Protein AF-A0A9W6FTY8-F1 (afdb_monomer)

Mean predicted aligned error: 4.83 Å

Structure (mmCIF, N/CA/C/O backbone):
data_AF-A0A9W6FTY8-F1
#
_entry.id   AF-A0A9W6FTY8-F1
#
loop_
_atom_site.group_PDB
_atom_site.id
_atom_site.type_symbol
_atom_site.label_atom_id
_atom_site.label_alt_id
_atom_site.label_comp_id
_atom_site.label_asym_id
_atom_site.label_entity_id
_atom_site.label_seq_id
_atom_site.pdbx_PDB_ins_code
_atom_site.Cartn_x
_atom_site.Cartn_y
_atom_site.Cartn_z
_atom_site.occupancy
_atom_site.B_iso_or_equiv
_atom_site.auth_seq_id
_atom_site.auth_comp_id
_atom_site.auth_asym_id
_atom_site.auth_atom_id
_atom_site.pdbx_PDB_model_num
ATOM 1 N N . MET A 1 1 ? -13.189 -14.945 4.537 1.00 68.31 1 MET A N 1
ATOM 2 C CA . MET A 1 1 ? -12.864 -15.015 3.095 1.00 68.31 1 MET A CA 1
ATOM 3 C C . MET A 1 1 ? -11.607 -14.197 2.853 1.00 68.31 1 MET A C 1
ATOM 5 O O . MET A 1 1 ? -11.512 -13.121 3.429 1.00 68.31 1 MET A O 1
ATOM 9 N N . LYS A 1 2 ? -10.652 -14.702 2.066 1.00 77.56 2 LYS A N 1
ATOM 10 C CA . LYS A 1 2 ? -9.472 -13.943 1.620 1.00 77.56 2 LYS A CA 1
ATOM 11 C C . LYS A 1 2 ? -9.713 -13.508 0.175 1.00 77.56 2 LYS A C 1
ATOM 13 O O . LYS A 1 2 ? -10.228 -14.308 -0.596 1.00 77.56 2 LYS A O 1
ATOM 18 N N . CYS A 1 3 ? -9.363 -12.272 -0.153 1.00 78.81 3 CYS A N 1
ATOM 19 C CA . CYS A 1 3 ? -9.471 -11.713 -1.496 1.00 78.81 3 CYS A CA 1
ATOM 20 C C . CYS A 1 3 ? -8.159 -11.024 -1.845 1.00 78.81 3 CYS A C 1
ATOM 22 O O . CYS A 1 3 ? -7.622 -10.273 -1.028 1.00 78.81 3 CYS A O 1
ATOM 24 N N . ASP A 1 4 ? -7.688 -11.248 -3.061 1.00 81.81 4 ASP A N 1
ATOM 25 C CA . ASP A 1 4 ? -6.632 -10.470 -3.683 1.00 81.81 4 ASP A CA 1
ATOM 26 C C . ASP A 1 4 ? -7.259 -9.463 -4.658 1.00 81.81 4 ASP A C 1
ATOM 28 O O . ASP A 1 4 ? -7.836 -9.838 -5.675 1.00 81.81 4 ASP A O 1
ATOM 32 N N . LEU A 1 5 ? -7.159 -8.166 -4.351 1.00 82.69 5 LEU A N 1
ATOM 33 C CA . LEU A 1 5 ? -7.740 -7.106 -5.187 1.00 82.69 5 LEU A 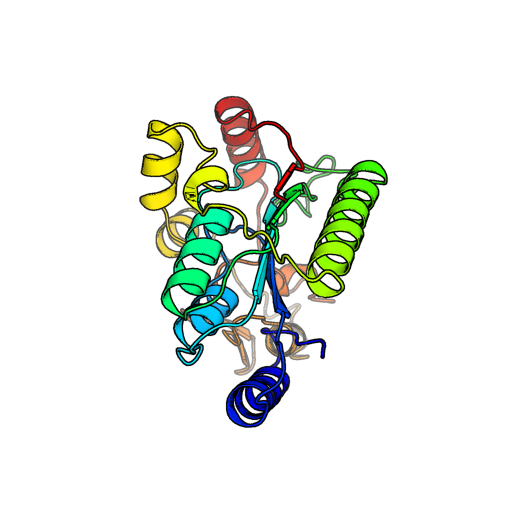CA 1
ATOM 34 C C . LEU A 1 5 ? -7.049 -6.977 -6.556 1.00 82.69 5 LEU A C 1
ATOM 36 O O . LEU A 1 5 ? -7.592 -6.321 -7.443 1.00 82.69 5 LEU A O 1
ATOM 40 N N . ALA A 1 6 ? -5.894 -7.624 -6.751 1.00 80.06 6 ALA A N 1
ATOM 41 C CA . ALA A 1 6 ? -5.255 -7.777 -8.056 1.00 80.06 6 ALA A CA 1
ATOM 42 C C . ALA A 1 6 ? -5.949 -8.825 -8.951 1.00 80.06 6 ALA A C 1
ATOM 44 O O . ALA A 1 6 ? -5.574 -8.981 -10.112 1.00 80.06 6 ALA A O 1
ATOM 45 N N . ARG A 1 7 ? -6.939 -9.572 -8.436 1.00 77.25 7 ARG A N 1
ATOM 46 C CA . ARG A 1 7 ? -7.659 -10.630 -9.159 1.00 77.25 7 ARG A CA 1
ATOM 47 C C . ARG A 1 7 ? -9.132 -10.254 -9.321 1.00 77.25 7 ARG A C 1
ATOM 49 O O . ARG A 1 7 ? -9.887 -10.188 -8.354 1.00 77.25 7 ARG A O 1
ATOM 56 N N . LYS A 1 8 ? -9.575 -10.047 -10.568 1.00 68.75 8 LYS A N 1
ATOM 57 C CA . LYS A 1 8 ? -10.952 -9.605 -10.887 1.00 68.75 8 LYS A CA 1
ATOM 58 C C . LYS A 1 8 ? -12.052 -10.520 -10.341 1.00 68.75 8 LYS A C 1
ATOM 60 O O . LYS A 1 8 ? -13.140 -10.034 -10.031 1.00 68.75 8 LYS A O 1
ATOM 65 N N . ASP A 1 9 ? -11.794 -11.820 -10.246 1.00 68.44 9 ASP A N 1
ATOM 66 C CA . ASP A 1 9 ? -12.795 -12.790 -9.797 1.00 68.44 9 ASP A CA 1
ATOM 67 C C . ASP A 1 9 ? -13.086 -12.677 -8.294 1.00 68.44 9 ASP A C 1
ATOM 69 O O . ASP A 1 9 ? -14.241 -12.818 -7.878 1.00 68.44 9 ASP A O 1
ATOM 73 N N . ASP A 1 10 ? -12.088 -12.299 -7.492 1.00 68.38 10 ASP A N 1
ATOM 74 C CA . ASP A 1 10 ? -12.246 -12.161 -6.044 1.00 68.38 10 ASP A CA 1
ATOM 75 C C . ASP A 1 10 ? -13.139 -10.951 -5.683 1.00 68.38 10 ASP A C 1
ATOM 77 O O . ASP A 1 10 ? -13.938 -11.011 -4.744 1.00 68.38 10 ASP A O 1
ATOM 81 N N . LEU A 1 11 ? -13.099 -9.875 -6.482 1.00 66.62 11 LEU A N 1
ATOM 82 C CA . LEU A 1 11 ? -13.953 -8.688 -6.306 1.00 66.62 11 LEU A CA 1
ATOM 83 C C . LEU A 1 11 ? -15.450 -9.005 -6.448 1.00 66.62 11 LEU A C 1
ATOM 85 O O . LEU A 1 11 ? -16.279 -8.502 -5.683 1.00 66.62 11 LEU A O 1
ATOM 89 N N . LYS A 1 12 ? -15.815 -9.861 -7.411 1.00 65.44 12 LYS A N 1
ATOM 90 C CA . LYS A 1 12 ? -17.213 -10.278 -7.607 1.00 65.44 12 LYS A CA 1
ATOM 91 C C . LYS A 1 12 ? -17.710 -11.095 -6.418 1.00 65.44 12 LYS A C 1
ATOM 93 O O . LYS A 1 12 ? -18.833 -10.870 -5.964 1.00 65.44 12 LYS A O 1
ATOM 98 N N . ALA A 1 13 ? -16.872 -11.982 -5.882 1.00 64.94 13 ALA A N 1
ATOM 99 C CA . ALA A 1 13 ? -17.200 -12.764 -4.694 1.00 64.94 13 ALA A CA 1
ATOM 100 C C . ALA A 1 13 ? -17.478 -11.863 -3.476 1.00 64.94 13 ALA A C 1
ATOM 102 O O . ALA A 1 13 ? -18.472 -12.075 -2.780 1.00 64.94 13 ALA A O 1
ATOM 103 N N . ILE A 1 14 ? -16.683 -10.800 -3.280 1.00 66.69 14 ILE A N 1
ATOM 104 C CA . ILE A 1 14 ? -16.913 -9.809 -2.216 1.00 66.69 14 ILE A CA 1
ATOM 105 C C . ILE A 1 14 ? -18.277 -9.137 -2.344 1.00 66.69 14 ILE A C 1
ATOM 107 O O . ILE A 1 14 ? -19.005 -9.053 -1.353 1.00 66.69 14 ILE A O 1
ATOM 111 N N . SER A 1 15 ? -18.631 -8.660 -3.541 1.00 64.94 15 SER A N 1
ATOM 112 C CA . SER A 1 15 ? -19.885 -7.922 -3.741 1.00 64.94 15 SER A CA 1
ATOM 113 C C . SER A 1 15 ? -21.107 -8.725 -3.282 1.00 64.94 15 SER A C 1
ATOM 115 O O . SER A 1 15 ? -21.987 -8.184 -2.618 1.00 64.94 15 SER A O 1
ATOM 117 N N . LYS A 1 16 ? -21.101 -10.040 -3.528 1.00 63.31 16 LYS A N 1
ATOM 118 C CA . LYS A 1 16 ? -22.159 -10.956 -3.103 1.00 63.31 16 LYS A CA 1
ATOM 119 C C . LYS A 1 16 ? -22.200 -11.120 -1.579 1.00 63.31 16 LYS A C 1
ATOM 121 O O . LYS A 1 16 ? -23.255 -10.953 -0.975 1.00 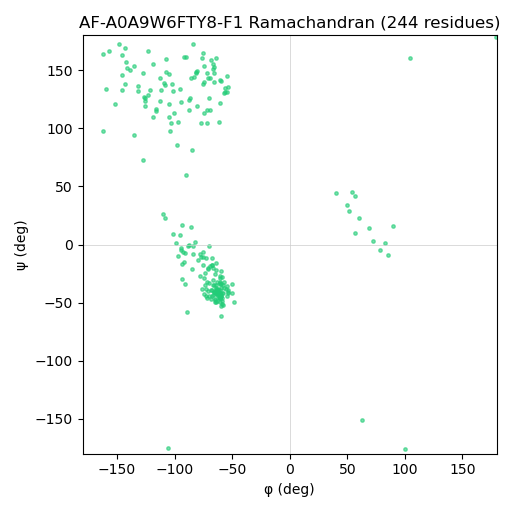63.31 16 LYS A O 1
ATOM 126 N N . THR A 1 17 ? -21.047 -11.344 -0.941 1.00 65.88 17 THR A N 1
ATOM 127 C CA . THR A 1 17 ? -20.943 -11.456 0.529 1.00 65.88 17 THR A CA 1
ATOM 128 C C . THR A 1 17 ? -21.406 -10.187 1.248 1.00 65.88 17 THR A C 1
ATOM 130 O O . THR A 1 17 ? -21.973 -10.263 2.331 1.00 65.88 17 THR A O 1
ATOM 133 N N . PHE A 1 18 ? -21.181 -9.010 0.661 1.00 66.50 18 PHE A N 1
ATOM 134 C CA . PHE A 1 18 ? -21.575 -7.737 1.268 1.00 66.50 18 PHE A CA 1
ATOM 135 C C . PHE A 1 18 ? -23.084 -7.465 1.225 1.00 66.50 18 PHE A C 1
ATOM 137 O O . PHE A 1 18 ? -23.554 -6.680 2.050 1.00 66.50 18 PHE A O 1
ATOM 144 N N . ILE A 1 19 ? -23.799 -8.068 0.272 1.00 60.03 19 ILE A N 1
ATOM 145 C CA . ILE A 1 19 ? -25.237 -7.871 0.035 1.00 60.03 19 ILE A CA 1
ATOM 146 C C . ILE A 1 19 ? -26.079 -8.889 0.818 1.00 60.03 19 ILE A C 1
ATOM 148 O O . ILE A 1 19 ? -27.175 -8.554 1.255 1.00 60.03 19 ILE A O 1
ATOM 152 N N . GLU A 1 20 ? -25.587 -10.118 0.990 1.00 56.75 20 GLU A N 1
ATOM 153 C CA . GLU A 1 20 ? -26.403 -11.246 1.466 1.00 56.75 20 GLU A CA 1
ATOM 154 C C . GLU A 1 20 ? -26.363 -11.486 2.987 1.00 56.75 20 GLU A C 1
ATOM 156 O O . GLU A 1 20 ? -27.234 -12.186 3.499 1.00 56.75 20 GLU A O 1
ATOM 161 N N . ASP A 1 21 ? -25.390 -10.939 3.725 1.00 55.22 21 ASP A N 1
ATOM 162 C CA . ASP A 1 21 ? -25.175 -11.313 5.131 1.00 55.22 21 ASP A CA 1
ATOM 163 C C . ASP A 1 21 ? -25.677 -10.230 6.111 1.00 55.22 21 ASP A C 1
ATOM 165 O O . ASP A 1 21 ? -25.069 -9.170 6.261 1.00 55.22 21 ASP A O 1
ATOM 169 N N . GLU A 1 22 ? -26.763 -10.521 6.840 1.00 55.22 22 GLU A N 1
ATOM 170 C CA . GLU A 1 22 ? -27.211 -9.762 8.029 1.00 55.22 22 GLU A CA 1
ATOM 171 C C . GLU A 1 22 ? -26.271 -9.956 9.245 1.00 55.22 22 GLU A C 1
ATOM 173 O O . GLU A 1 22 ? -26.493 -9.400 10.323 1.00 55.22 22 GLU A O 1
ATOM 178 N N . LYS A 1 23 ? -25.214 -10.768 9.102 1.00 58.06 23 LYS A N 1
ATOM 179 C CA . LYS A 1 23 ? -24.253 -11.081 10.166 1.00 58.06 23 LYS A CA 1
ATOM 180 C C . LYS A 1 23 ? -23.261 -9.951 10.436 1.00 58.06 23 LYS A C 1
ATOM 182 O O . LYS A 1 23 ? -22.959 -9.106 9.597 1.00 58.06 23 LYS A O 1
ATOM 187 N N . SER A 1 24 ? -22.661 -10.006 11.626 1.00 71.44 24 SER A N 1
ATOM 188 C CA . SER A 1 24 ? -21.528 -9.166 12.011 1.00 71.44 24 SER A CA 1
ATOM 189 C C . SER A 1 24 ? -20.318 -9.417 11.098 1.00 71.44 24 SER A C 1
ATOM 191 O O . SER A 1 24 ? -19.634 -10.433 11.225 1.00 71.44 24 SER A O 1
ATOM 193 N N . LEU A 1 25 ? -20.038 -8.479 10.196 1.00 85.88 25 LEU A N 1
ATOM 194 C CA . LEU A 1 25 ? -18.870 -8.488 9.317 1.00 85.88 25 LEU A CA 1
ATOM 195 C C . LEU A 1 25 ? -17.737 -7.649 9.921 1.00 85.88 25 LEU A C 1
ATOM 197 O O . LEU A 1 25 ? -17.967 -6.518 10.343 1.00 85.88 25 LEU A O 1
ATOM 201 N N . CYS A 1 26 ? -16.514 -8.184 9.915 1.00 91.06 26 CYS A N 1
ATOM 202 C CA . CYS A 1 26 ? -15.289 -7.432 10.185 1.00 91.06 26 CYS A CA 1
ATOM 203 C C . CYS A 1 26 ? -14.367 -7.485 8.959 1.00 91.06 26 CYS A C 1
ATOM 205 O O . CYS A 1 26 ? -13.844 -8.549 8.620 1.00 91.06 26 CYS A O 1
ATOM 207 N N . LEU A 1 27 ? -14.205 -6.357 8.267 1.00 93.19 27 LEU A N 1
ATOM 208 C CA . LEU A 1 27 ? -13.379 -6.235 7.069 1.00 93.19 27 LEU A CA 1
ATOM 209 C C . LEU A 1 27 ? -11.931 -5.910 7.440 1.00 93.19 27 LEU A C 1
ATOM 211 O O . LEU A 1 27 ? -11.636 -4.822 7.922 1.00 93.19 27 LEU A O 1
ATOM 215 N N . TRP A 1 28 ? -11.017 -6.818 7.127 1.00 95.44 28 TRP A N 1
ATOM 216 C CA . TRP A 1 28 ? -9.583 -6.543 7.165 1.00 95.44 28 TRP A CA 1
ATOM 217 C C . TRP A 1 28 ? -9.133 -6.124 5.771 1.00 95.44 28 TRP A C 1
ATOM 219 O O . TRP A 1 28 ? -9.347 -6.869 4.812 1.00 95.44 28 TRP A O 1
ATOM 229 N N . VAL A 1 29 ? -8.544 -4.937 5.644 1.00 96.00 29 VAL A N 1
ATOM 230 C CA . VAL A 1 29 ? -8.140 -4.382 4.345 1.00 96.00 29 VAL A CA 1
ATOM 231 C C . VAL A 1 29 ? -6.710 -3.866 4.398 1.00 96.00 29 VAL A C 1
ATOM 233 O O . VAL A 1 29 ? -6.326 -3.146 5.314 1.00 96.00 29 VAL A O 1
ATOM 236 N N . ALA A 1 30 ? -5.936 -4.265 3.395 1.00 96.38 30 ALA A N 1
ATOM 237 C CA . ALA A 1 30 ? -4.505 -4.039 3.295 1.00 96.38 30 ALA A CA 1
ATOM 238 C C . ALA A 1 30 ? -4.181 -3.090 2.148 1.00 96.38 30 ALA A C 1
ATOM 240 O O . ALA A 1 30 ? -4.752 -3.238 1.068 1.00 96.38 30 ALA A O 1
ATOM 241 N N . SER A 1 31 ? -3.184 -2.227 2.318 1.00 97.75 31 SER A N 1
ATOM 242 C CA . SER A 1 31 ? -2.510 -1.592 1.183 1.00 97.75 31 SER A CA 1
ATOM 243 C C . SER A 1 31 ? -1.018 -1.427 1.443 1.00 97.75 31 SER A C 1
ATOM 245 O O . SER A 1 31 ? -0.642 -0.960 2.515 1.00 97.75 31 SER A O 1
ATOM 247 N N . PRO A 1 32 ? -0.129 -1.687 0.472 1.00 97.19 32 PRO A N 1
ATOM 248 C CA . PRO A 1 32 ? 1.172 -1.043 0.526 1.00 97.19 32 PRO A CA 1
ATOM 249 C C . PRO A 1 32 ? 1.011 0.475 0.331 1.00 97.19 32 PRO A C 1
ATOM 251 O O . PRO A 1 32 ? 0.076 0.921 -0.338 1.00 97.19 32 PRO A O 1
ATOM 254 N N . VAL A 1 33 ? 1.916 1.263 0.907 1.00 97.50 33 VAL A N 1
ATOM 255 C CA . VAL A 1 33 ? 1.956 2.721 0.734 1.00 97.50 33 VAL A CA 1
ATOM 256 C C . VAL A 1 33 ? 2.777 3.067 -0.497 1.00 97.50 33 VAL A C 1
ATOM 258 O O . VAL A 1 33 ? 3.945 2.688 -0.600 1.00 97.50 33 VAL A O 1
ATOM 261 N N . TYR A 1 34 ? 2.170 3.809 -1.418 1.00 95.38 34 TYR A N 1
ATOM 262 C CA . TYR A 1 34 ? 2.812 4.332 -2.617 1.00 95.38 34 TYR A CA 1
ATOM 263 C C . TYR A 1 34 ? 2.593 5.835 -2.668 1.00 95.38 34 TYR A C 1
ATOM 265 O O . TYR A 1 34 ? 1.462 6.305 -2.740 1.00 95.38 34 TYR A O 1
ATOM 273 N N . VAL A 1 35 ? 3.695 6.586 -2.651 1.00 94.19 35 VAL A N 1
ATOM 274 C CA . VAL A 1 35 ? 3.667 8.055 -2.704 1.00 94.19 35 VAL A CA 1
ATOM 275 C C . VAL A 1 35 ? 2.766 8.648 -1.607 1.00 94.19 35 VAL A C 1
ATOM 277 O O . VAL A 1 35 ? 1.967 9.530 -1.878 1.00 94.19 35 VAL A O 1
ATOM 280 N N . ASP A 1 36 ? 2.893 8.133 -0.380 1.00 96.88 36 ASP A N 1
ATOM 281 C CA . ASP A 1 36 ? 2.129 8.545 0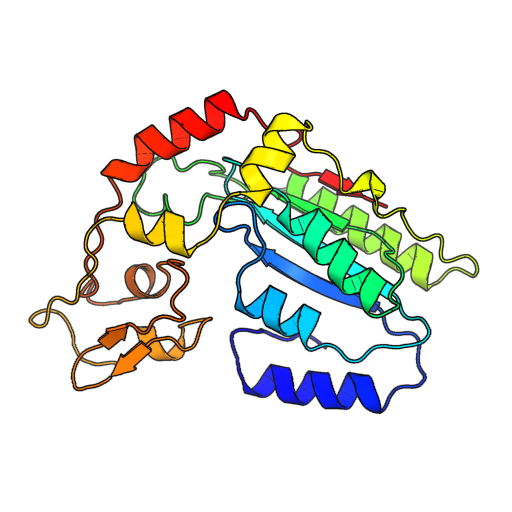.809 1.00 96.88 36 ASP A CA 1
ATOM 282 C C . ASP A 1 36 ? 0.637 8.136 0.856 1.00 96.88 36 ASP A C 1
ATOM 284 O O . ASP A 1 36 ? -0.031 8.429 1.850 1.00 96.88 36 ASP A O 1
ATOM 288 N N . HIS A 1 37 ? 0.139 7.389 -0.137 1.00 97.88 37 HIS A N 1
ATOM 289 C CA . HIS A 1 37 ? -1.262 6.948 -0.233 1.00 97.88 37 HIS A CA 1
ATOM 290 C C . HIS A 1 37 ? -1.406 5.425 -0.331 1.00 97.88 37 HIS A C 1
ATOM 292 O O . HIS A 1 37 ? -0.435 4.698 -0.571 1.00 97.88 37 HIS A O 1
ATOM 298 N N . ALA A 1 38 ? -2.634 4.934 -0.149 1.00 97.62 38 ALA A N 1
ATOM 299 C CA . ALA A 1 38 ? -2.978 3.564 -0.509 1.00 97.62 38 ALA A CA 1
ATOM 300 C C . ALA A 1 38 ? -2.904 3.386 -2.037 1.00 97.62 38 ALA A C 1
ATOM 302 O O . ALA A 1 38 ? -3.023 4.340 -2.805 1.00 97.62 38 ALA A O 1
ATOM 303 N N . VAL A 1 39 ? -2.689 2.160 -2.518 1.00 95.88 39 VAL A N 1
ATOM 304 C CA . VAL A 1 39 ? -2.598 1.936 -3.966 1.00 95.88 39 VAL A CA 1
ATOM 305 C C . VAL A 1 39 ? -3.974 2.070 -4.627 1.00 95.88 39 VAL A C 1
ATOM 307 O O . VAL A 1 39 ? -4.976 1.660 -4.032 1.00 95.88 39 VAL A O 1
ATOM 310 N N . PRO A 1 40 ? -4.051 2.549 -5.884 1.00 94.31 40 PRO A N 1
ATOM 311 C CA . PRO A 1 40 ? -5.324 2.833 -6.542 1.00 94.31 40 PRO A CA 1
ATOM 312 C C . PRO A 1 40 ? -6.323 1.668 -6.556 1.00 94.31 40 PRO A C 1
ATOM 314 O O . PRO A 1 40 ? -7.502 1.933 -6.329 1.00 94.31 40 PRO A O 1
ATOM 317 N N . PRO A 1 41 ? -5.920 0.389 -6.746 1.00 93.25 41 PRO A N 1
ATOM 318 C CA . PRO A 1 41 ? -6.861 -0.729 -6.643 1.00 93.25 41 PRO A CA 1
ATOM 319 C C . PRO A 1 41 ? -7.542 -0.844 -5.269 1.00 93.25 41 PRO A C 1
ATOM 321 O O . PRO A 1 41 ? -8.732 -1.149 -5.199 1.00 93.25 41 PRO A O 1
ATOM 324 N N . VAL A 1 42 ? -6.819 -0.562 -4.178 1.00 95.38 42 VAL A N 1
ATOM 325 C CA . VAL A 1 42 ? -7.370 -0.596 -2.813 1.00 95.38 42 VAL A CA 1
ATOM 326 C C . VAL A 1 42 ? -8.298 0.589 -2.584 1.00 95.38 42 VAL A C 1
ATOM 328 O O . VAL A 1 42 ? -9.401 0.414 -2.070 1.00 95.38 42 VAL A O 1
ATOM 331 N N . GLU A 1 43 ? -7.904 1.790 -3.005 1.00 95.44 43 GLU A N 1
ATOM 332 C CA . GLU A 1 43 ? -8.775 2.958 -2.872 1.00 95.44 43 GLU A CA 1
ATOM 333 C C . GLU A 1 43 ? -10.060 2.816 -3.697 1.00 95.44 43 GLU A C 1
ATOM 335 O O . GLU A 1 43 ? -11.148 3.133 -3.220 1.00 95.44 43 GLU A O 1
ATOM 340 N N . ALA A 1 44 ? -9.954 2.321 -4.935 1.00 93.31 44 ALA A N 1
ATOM 341 C CA . ALA A 1 44 ? -11.101 2.067 -5.799 1.00 93.31 44 ALA A CA 1
ATOM 342 C C . ALA A 1 44 ? -12.053 1.047 -5.164 1.00 93.31 44 ALA A C 1
ATOM 344 O O . ALA A 1 44 ? -13.268 1.252 -5.174 1.00 93.31 44 ALA A O 1
ATOM 345 N N . PHE A 1 45 ? -11.504 -0.007 -4.556 1.00 93.19 45 PHE A N 1
ATOM 346 C CA . PHE A 1 45 ? -12.280 -0.973 -3.791 1.00 93.19 45 PHE A CA 1
ATOM 347 C C . PHE A 1 45 ? -13.026 -0.309 -2.626 1.00 93.19 45 PHE A C 1
ATOM 349 O O . PHE A 1 45 ? -14.246 -0.437 -2.547 1.00 93.19 45 PHE A O 1
ATOM 356 N N . LEU A 1 46 ? -12.330 0.446 -1.769 1.00 94.38 46 LEU A N 1
ATOM 357 C CA . LEU A 1 46 ? -12.926 1.113 -0.605 1.00 94.38 46 LEU A CA 1
ATOM 358 C C . LEU A 1 46 ? -14.022 2.113 -1.002 1.00 94.38 46 LEU A C 1
ATOM 360 O O . LEU A 1 46 ? -15.121 2.083 -0.443 1.00 94.38 46 LEU A O 1
ATOM 364 N N . ARG A 1 47 ? -13.774 2.946 -2.021 1.00 94.06 47 ARG A N 1
ATOM 365 C CA . ARG A 1 47 ? -14.773 3.888 -2.558 1.00 94.06 47 ARG A CA 1
ATOM 366 C C . ARG A 1 47 ? -15.975 3.166 -3.167 1.00 94.06 47 ARG A C 1
ATOM 368 O O . ARG A 1 47 ? -17.100 3.655 -3.046 1.00 94.06 47 ARG A O 1
ATOM 375 N N . GLY A 1 48 ? -15.750 2.008 -3.786 1.00 91.12 48 GLY A N 1
ATOM 376 C CA . GLY A 1 48 ? -16.778 1.170 -4.403 1.00 91.12 48 GLY A CA 1
ATOM 377 C C . GLY A 1 48 ? -17.617 0.348 -3.422 1.00 91.12 48 GLY A C 1
ATOM 378 O O . GLY A 1 48 ? -18.637 -0.207 -3.830 1.00 91.12 48 GLY A O 1
ATOM 379 N N . LEU A 1 49 ? -17.239 0.270 -2.140 1.00 88.44 49 LEU A N 1
ATOM 380 C CA . LEU A 1 49 ? -18.022 -0.455 -1.140 1.00 88.44 49 LEU A CA 1
ATOM 381 C C . LEU A 1 49 ? -19.440 0.135 -1.007 1.00 88.44 49 LEU A C 1
ATOM 383 O O . LEU A 1 49 ? -19.606 1.362 -1.031 1.00 88.44 49 LEU A O 1
ATOM 387 N N . PRO A 1 50 ? -20.476 -0.702 -0.826 1.00 86.75 50 PRO A N 1
ATOM 388 C CA . PRO A 1 50 ? -21.802 -0.212 -0.480 1.00 86.75 50 PRO A CA 1
ATOM 389 C C . PRO A 1 50 ? -21.801 0.352 0.946 1.00 86.75 50 PRO A C 1
ATOM 391 O O . PRO A 1 50 ? -21.146 -0.189 1.839 1.00 86.75 50 PRO A O 1
ATOM 394 N N . SER A 1 51 ? -22.559 1.426 1.169 1.00 88.19 51 SER A N 1
ATOM 395 C CA . SER A 1 51 ? -22.822 1.923 2.523 1.00 88.19 51 SER A CA 1
ATOM 396 C C . SER A 1 51 ? -23.652 0.912 3.312 1.00 88.19 51 SER A C 1
ATOM 398 O O . SER A 1 51 ? -24.515 0.229 2.755 1.00 88.19 51 SER A O 1
ATOM 400 N N . ARG A 1 52 ? -23.432 0.843 4.625 1.00 84.75 52 ARG A N 1
ATOM 401 C CA . ARG A 1 52 ? -24.157 -0.061 5.523 1.00 84.75 52 ARG A CA 1
ATOM 402 C C . ARG A 1 52 ? -24.389 0.539 6.902 1.00 84.75 52 ARG A C 1
ATOM 404 O O . ARG A 1 52 ? -23.751 1.509 7.293 1.00 84.75 52 ARG A O 1
ATOM 411 N N . LYS A 1 53 ? -25.330 -0.052 7.640 1.00 80.50 53 LYS A N 1
ATOM 412 C CA . LYS A 1 53 ? -25.631 0.304 9.031 1.00 80.50 53 LYS A CA 1
ATOM 413 C C . LYS A 1 53 ? -24.920 -0.672 9.967 1.00 80.50 53 LYS A C 1
ATOM 415 O O . LYS A 1 53 ? -25.503 -1.673 10.370 1.00 80.50 53 LYS A O 1
ATOM 420 N N . GLY A 1 54 ? -23.664 -0.375 10.285 1.00 79.62 54 GLY A N 1
ATOM 421 C CA . GLY A 1 54 ? -22.832 -1.183 11.177 1.00 79.62 54 GLY A CA 1
ATOM 422 C C . GLY A 1 54 ? -21.856 -2.096 10.441 1.00 79.62 54 GLY A C 1
ATOM 423 O O . GLY A 1 54 ? -21.738 -2.057 9.221 1.00 79.62 54 GLY A O 1
ATOM 424 N N . GLY A 1 55 ? -21.139 -2.916 11.206 1.00 88.81 55 GLY A N 1
ATOM 425 C CA . GLY A 1 55 ? -19.980 -3.669 10.734 1.00 88.81 55 GLY A CA 1
ATOM 426 C C . GLY A 1 55 ? -18.678 -3.049 11.229 1.00 88.81 55 GLY A C 1
ATOM 427 O O . GLY A 1 55 ? -18.623 -1.891 11.640 1.00 88.81 55 GLY A O 1
ATOM 428 N N . TYR A 1 56 ? -17.626 -3.851 11.202 1.00 93.44 56 TYR A N 1
ATOM 429 C CA . TYR A 1 56 ? -16.318 -3.485 11.714 1.00 93.44 56 TYR A CA 1
ATOM 430 C C . TYR A 1 56 ? -15.273 -3.511 10.613 1.00 93.44 56 TYR A C 1
ATOM 432 O O . TYR A 1 56 ? -15.431 -4.224 9.620 1.00 93.44 56 TYR A O 1
ATOM 440 N N . ALA A 1 57 ? -14.201 -2.754 10.790 1.00 95.94 57 ALA A N 1
ATOM 441 C CA . ALA A 1 57 ? -13.063 -2.821 9.897 1.00 95.94 57 ALA A CA 1
ATOM 442 C C . ALA A 1 57 ? -11.733 -2.674 10.636 1.00 95.94 57 ALA A C 1
ATOM 444 O O . ALA A 1 57 ? -11.663 -2.127 11.739 1.00 95.94 57 ALA A O 1
ATOM 445 N N . VAL A 1 58 ? -10.686 -3.189 10.001 1.00 98.19 58 VAL A N 1
ATOM 446 C CA . VAL A 1 58 ? -9.294 -3.083 10.428 1.00 98.19 58 VAL A CA 1
ATOM 447 C C . VAL A 1 58 ? -8.455 -2.741 9.195 1.00 98.19 58 VAL A C 1
ATOM 449 O O . VAL A 1 58 ? -8.104 -3.643 8.424 1.00 98.19 58 VAL A O 1
ATOM 452 N N . PRO A 1 59 ? -8.180 -1.449 8.936 1.00 98.44 59 PRO A N 1
ATOM 453 C CA . PRO A 1 59 ? -7.244 -1.058 7.897 1.00 98.44 59 PRO A CA 1
ATOM 454 C C . PRO A 1 59 ? -5.810 -1.326 8.355 1.00 98.44 59 PRO A C 1
ATOM 456 O O . PRO A 1 59 ? -5.443 -1.053 9.499 1.00 98.44 59 PRO A O 1
ATOM 459 N N . PHE A 1 60 ? -4.970 -1.823 7.456 1.00 97.25 60 PHE A N 1
ATOM 460 C CA . PHE A 1 60 ? -3.536 -1.875 7.692 1.00 97.25 60 PHE A CA 1
ATOM 461 C C . PHE A 1 60 ? -2.740 -1.499 6.451 1.00 97.25 60 PHE A C 1
ATOM 463 O O . PHE A 1 60 ? -3.166 -1.743 5.318 1.00 97.25 60 PHE A O 1
ATOM 470 N N . VAL A 1 61 ? -1.560 -0.926 6.676 1.00 98.56 61 VAL A N 1
ATOM 471 C CA . VAL A 1 61 ? -0.635 -0.554 5.612 1.00 98.56 61 VAL A CA 1
ATOM 472 C C . VAL A 1 61 ? 0.764 -1.105 5.836 1.00 98.56 61 VAL A C 1
ATOM 474 O O . VAL A 1 61 ? 1.229 -1.200 6.970 1.00 98.56 61 VAL A O 1
ATOM 477 N N . THR A 1 62 ? 1.459 -1.418 4.744 1.00 98.38 62 THR A N 1
ATOM 478 C CA . THR A 1 62 ? 2.906 -1.680 4.758 1.00 98.38 62 THR A CA 1
ATOM 479 C C . THR A 1 62 ? 3.650 -0.538 4.081 1.00 98.38 62 THR A C 1
ATOM 481 O O . THR A 1 62 ? 3.210 -0.077 3.027 1.00 98.38 62 THR A O 1
ATOM 484 N N . TRP A 1 63 ? 4.790 -0.101 4.610 1.00 98.06 63 TRP A N 1
ATOM 485 C CA . TRP A 1 63 ? 5.534 1.029 4.043 1.00 98.06 63 TRP A CA 1
ATOM 486 C C . TRP A 1 63 ? 7.051 0.820 4.077 1.00 98.06 63 TRP A C 1
ATOM 488 O O . TRP A 1 63 ? 7.584 0.122 4.933 1.00 98.06 63 TRP A O 1
ATOM 498 N N . GLY A 1 64 ? 7.751 1.438 3.122 1.00 96.81 64 GLY A N 1
ATOM 499 C CA . GLY A 1 64 ? 9.164 1.169 2.827 1.00 96.81 64 GLY A CA 1
ATOM 500 C C . GLY A 1 64 ? 10.199 1.931 3.663 1.00 96.81 64 GLY A C 1
ATOM 501 O O . GLY A 1 64 ? 11.339 2.059 3.232 1.00 96.81 64 GLY A O 1
ATOM 502 N N . GLY A 1 65 ? 9.823 2.540 4.789 1.00 96.12 65 GLY A N 1
ATOM 503 C CA . GLY A 1 65 ? 10.764 3.297 5.631 1.00 96.12 65 GLY A CA 1
ATOM 504 C C . GLY A 1 65 ? 11.041 4.749 5.206 1.00 96.12 65 GLY A C 1
ATOM 505 O O . GLY A 1 65 ? 11.805 5.435 5.877 1.00 96.12 65 GLY A O 1
ATOM 506 N N . VAL A 1 66 ? 10.411 5.255 4.136 1.00 95.88 66 VAL A N 1
ATOM 507 C CA . VAL A 1 66 ? 10.499 6.680 3.742 1.00 95.88 66 VAL A CA 1
ATOM 508 C C . VAL A 1 66 ? 9.404 7.515 4.406 1.00 95.88 66 VAL A C 1
ATOM 510 O O . VAL A 1 66 ? 9.697 8.486 5.098 1.00 95.88 66 VAL A O 1
ATOM 513 N N . SER A 1 67 ? 8.140 7.159 4.182 1.00 96.00 67 SER A N 1
ATOM 514 C CA . SER A 1 67 ? 6.965 7.783 4.800 1.00 96.00 67 SER A CA 1
ATOM 515 C C . SER A 1 67 ? 5.789 6.815 4.707 1.00 96.00 67 SER A C 1
ATOM 517 O O . SER A 1 67 ? 5.576 6.230 3.641 1.00 96.00 67 SER A O 1
ATOM 519 N N . SER A 1 68 ? 5.040 6.624 5.797 1.00 97.06 68 SER A N 1
ATOM 520 C CA . SER A 1 68 ? 3.758 5.897 5.735 1.00 97.06 68 SER A CA 1
ATOM 521 C C . SER A 1 68 ? 2.619 6.782 5.219 1.00 97.06 68 SER A C 1
ATOM 523 O O . SER A 1 68 ? 1.573 6.274 4.817 1.00 97.06 68 SER A O 1
ATOM 525 N N . GLY A 1 69 ? 2.857 8.095 5.168 1.00 97.12 69 GLY A N 1
ATOM 526 C CA . GLY A 1 69 ? 1.945 9.061 4.584 1.00 97.12 69 GLY A CA 1
ATOM 527 C C . GLY A 1 69 ? 0.599 9.132 5.293 1.00 97.12 69 GLY A C 1
ATOM 528 O O . GLY A 1 69 ? 0.479 8.888 6.493 1.00 97.12 69 GLY A O 1
ATOM 529 N N . VAL A 1 70 ? -0.421 9.489 4.522 1.00 98.12 70 VAL A N 1
ATOM 530 C CA . VAL A 1 70 ? -1.811 9.591 4.982 1.00 98.12 70 VAL A CA 1
ATOM 531 C C . VAL A 1 70 ? -2.634 8.354 4.629 1.00 98.12 70 VAL A C 1
ATOM 533 O O . VAL A 1 70 ? -3.796 8.277 5.012 1.00 98.12 70 VAL A O 1
ATOM 536 N N . ALA A 1 71 ? -2.025 7.352 3.988 1.00 98.38 71 ALA A N 1
ATOM 537 C CA . ALA A 1 71 ? -2.679 6.129 3.532 1.00 98.38 71 ALA A CA 1
ATOM 538 C C . ALA A 1 71 ? -3.561 5.461 4.602 1.00 98.38 71 ALA A C 1
ATOM 540 O O . ALA A 1 71 ? -4.721 5.152 4.339 1.00 98.38 71 ALA A O 1
ATOM 541 N N . LEU A 1 72 ? -3.039 5.253 5.819 1.00 98.62 72 LEU A N 1
ATOM 542 C CA . LEU A 1 72 ? -3.796 4.579 6.880 1.00 98.62 72 LEU A CA 1
ATOM 543 C C . LEU A 1 72 ? -4.995 5.416 7.355 1.00 98.62 72 LEU A C 1
ATOM 545 O O . LEU A 1 72 ? -6.075 4.869 7.581 1.00 98.62 72 LEU A O 1
ATOM 549 N N . LEU A 1 73 ? -4.812 6.736 7.461 1.00 98.62 73 LEU A N 1
ATOM 550 C CA . LEU A 1 73 ? -5.867 7.684 7.815 1.00 98.62 73 LEU A CA 1
ATOM 551 C C . LEU A 1 73 ? -6.960 7.727 6.737 1.00 98.62 73 LEU A C 1
ATOM 553 O O . LEU A 1 73 ? -8.137 7.613 7.064 1.00 98.62 73 LEU A O 1
ATOM 557 N N . GLU A 1 74 ? -6.580 7.841 5.465 1.00 98.50 74 GLU A N 1
ATOM 558 C CA . GLU A 1 74 ? -7.506 7.880 4.325 1.00 98.50 74 GLU A CA 1
ATOM 559 C C . GLU A 1 74 ? -8.285 6.569 4.183 1.00 98.50 74 GLU A C 1
ATOM 561 O O . GLU A 1 74 ? -9.492 6.579 3.940 1.00 98.50 74 GLU A O 1
ATOM 566 N N . MET A 1 75 ? -7.627 5.424 4.393 1.00 98.69 75 MET A N 1
ATOM 567 C CA . MET A 1 75 ? -8.308 4.130 4.455 1.00 98.69 75 MET A CA 1
ATOM 568 C C . MET A 1 75 ? -9.334 4.092 5.592 1.00 98.69 75 MET A C 1
ATOM 570 O O . MET A 1 75 ? -10.458 3.642 5.372 1.00 98.69 75 MET A O 1
ATOM 574 N N . GLY A 1 76 ? -8.981 4.588 6.783 1.00 98.44 76 GLY A N 1
ATOM 575 C CA . GLY A 1 76 ? -9.908 4.720 7.910 1.00 98.44 76 GLY A CA 1
ATOM 576 C C . GLY A 1 76 ? -11.113 5.609 7.587 1.00 98.44 76 GLY A C 1
ATOM 577 O O . GLY A 1 76 ? -12.247 5.197 7.821 1.00 98.44 76 GLY A O 1
ATOM 578 N N . GLN A 1 77 ? -10.880 6.772 6.973 1.00 98.50 77 GLN A N 1
ATOM 579 C CA . GLN A 1 77 ? -11.925 7.708 6.538 1.00 98.50 77 GLN A CA 1
ATOM 580 C C . GLN A 1 77 ? -12.903 7.053 5.562 1.00 98.50 77 GLN A C 1
ATOM 582 O O . GLN A 1 77 ? -14.108 7.050 5.805 1.00 98.50 77 GLN A O 1
ATOM 587 N N . MET A 1 78 ? -12.388 6.423 4.501 1.00 98.06 78 MET A N 1
ATOM 588 C CA . MET A 1 78 ? -13.226 5.741 3.512 1.00 98.06 78 MET A CA 1
ATOM 589 C C . MET A 1 78 ? -14.057 4.612 4.137 1.00 98.06 78 MET A C 1
ATOM 591 O O . MET A 1 78 ? -15.170 4.355 3.691 1.00 98.06 78 MET A O 1
ATOM 595 N N . LEU A 1 79 ? -13.549 3.926 5.165 1.00 97.00 79 LEU A N 1
ATOM 596 C CA . LEU A 1 79 ? -14.303 2.891 5.878 1.00 97.00 79 LEU A CA 1
ATOM 597 C C . LEU A 1 79 ? -15.415 3.490 6.755 1.00 97.00 79 LEU A C 1
ATOM 599 O O . LEU A 1 79 ? -16.551 3.010 6.699 1.00 97.00 79 LEU A O 1
ATOM 603 N N . GLU A 1 80 ? -15.128 4.543 7.526 1.00 96.56 80 GLU A N 1
ATOM 604 C CA . GLU A 1 80 ? -16.136 5.227 8.352 1.00 96.56 80 GLU A CA 1
ATOM 605 C C . GLU A 1 80 ? -17.249 5.855 7.497 1.00 96.56 80 GLU A C 1
ATOM 607 O O . GLU A 1 80 ? -18.428 5.717 7.827 1.00 96.56 80 GLU A O 1
ATOM 612 N N . GLU A 1 81 ? -16.915 6.432 6.338 1.00 96.25 81 GLU A N 1
ATOM 613 C CA . GLU A 1 81 ? -17.886 6.955 5.359 1.00 96.25 81 GLU A CA 1
ATOM 614 C C . GLU A 1 81 ? -18.860 5.880 4.843 1.00 96.25 81 GLU A C 1
ATOM 616 O O . GLU A 1 81 ? -20.003 6.175 4.477 1.00 96.25 81 GLU A O 1
ATOM 621 N N . LYS A 1 82 ? -18.438 4.610 4.827 1.00 93.31 82 LYS A N 1
ATOM 622 C CA . LYS A 1 82 ? -19.283 3.462 4.456 1.00 93.31 82 LYS A CA 1
ATOM 623 C C . LYS A 1 82 ? -20.063 2.879 5.635 1.00 93.31 82 LYS A C 1
ATOM 625 O O . LYS A 1 82 ? -20.856 1.958 5.429 1.00 93.31 82 LYS A O 1
ATOM 630 N N . GLY A 1 83 ? -19.895 3.434 6.835 1.00 92.50 83 GLY A N 1
ATOM 631 C CA . GLY A 1 83 ? -20.605 3.045 8.054 1.00 92.50 83 GLY A CA 1
ATOM 632 C C . GLY A 1 83 ? -19.918 1.948 8.869 1.00 92.50 83 GLY A C 1
ATOM 633 O O . GLY A 1 83 ? -20.571 1.333 9.715 1.00 92.50 83 GLY A O 1
ATOM 634 N N . PHE A 1 84 ? -18.632 1.679 8.620 1.00 93.69 84 PHE A N 1
ATOM 635 C CA . PHE A 1 84 ? -17.845 0.768 9.449 1.00 93.69 84 PHE A CA 1
ATOM 636 C C . PHE A 1 84 ? -17.320 1.455 10.708 1.00 93.69 84 PHE A C 1
ATOM 638 O O . PHE A 1 84 ? -16.967 2.630 10.694 1.00 93.69 84 PHE A O 1
ATOM 645 N N . LEU A 1 85 ? -17.192 0.676 11.780 1.00 94.81 85 LEU A N 1
ATOM 646 C CA . LEU A 1 85 ? -16.485 1.063 12.997 1.00 94.81 85 LEU A CA 1
ATOM 647 C C . LEU A 1 85 ? -15.096 0.415 13.025 1.00 94.81 85 LEU A C 1
ATOM 649 O O . LEU A 1 85 ? -14.962 -0.792 12.810 1.00 94.81 85 LEU A O 1
ATOM 653 N N . LEU A 1 86 ? -14.054 1.190 13.315 1.00 97.25 86 LEU A N 1
ATOM 654 C CA . LEU A 1 86 ? -12.682 0.683 13.321 1.00 97.25 86 LEU A CA 1
ATOM 655 C C . LEU A 1 86 ? -12.390 -0.063 14.629 1.00 97.25 86 LEU A C 1
ATOM 657 O O . LEU A 1 86 ? -12.465 0.526 15.702 1.00 97.25 86 LEU A O 1
ATOM 661 N N . LEU A 1 87 ? -12.049 -1.354 14.574 1.00 97.00 87 LEU A N 1
ATOM 662 C CA . LEU A 1 87 ? -11.681 -2.119 15.785 1.00 97.00 87 LEU A CA 1
ATOM 663 C C . LEU A 1 87 ? -10.186 -2.105 16.085 1.00 97.00 87 LEU A C 1
ATOM 665 O O . LEU A 1 87 ? -9.786 -2.427 17.205 1.00 97.00 87 LEU A O 1
ATOM 669 N N . GLY A 1 88 ? -9.391 -1.708 15.104 1.00 98.06 88 GLY A N 1
ATOM 670 C CA . GLY A 1 88 ? -7.961 -1.520 15.213 1.00 98.06 88 GLY A CA 1
ATOM 671 C C . GLY A 1 88 ? -7.385 -1.082 13.872 1.00 98.06 88 GLY A C 1
ATOM 672 O O . GLY A 1 88 ? -8.121 -0.970 12.891 1.00 98.06 88 GLY A O 1
ATOM 673 N N . ALA A 1 89 ? -6.082 -0.844 13.824 1.00 98.69 89 ALA A N 1
ATOM 674 C CA . ALA A 1 89 ? -5.349 -0.545 12.602 1.00 98.69 89 ALA A CA 1
ATOM 675 C C . ALA A 1 89 ? -3.858 -0.871 12.764 1.00 98.69 89 ALA A C 1
ATOM 677 O O . ALA A 1 89 ? -3.378 -1.027 13.890 1.00 98.69 89 ALA A O 1
ATOM 678 N N . ALA A 1 90 ? -3.105 -0.923 11.665 1.00 98.50 90 ALA A N 1
ATOM 679 C CA . ALA A 1 90 ? -1.645 -1.017 11.731 1.00 98.50 90 ALA A CA 1
ATOM 680 C C . ALA A 1 90 ? -0.935 -0.283 10.594 1.00 98.50 90 ALA A C 1
ATOM 682 O O . ALA A 1 90 ? -1.382 -0.303 9.449 1.00 98.50 90 ALA A O 1
ATOM 683 N N . LYS A 1 91 ? 0.236 0.278 10.899 1.00 98.06 91 LYS A N 1
ATOM 684 C CA . LYS A 1 91 ? 1.288 0.525 9.909 1.00 98.06 91 LYS A CA 1
ATOM 685 C C . LYS A 1 91 ? 2.454 -0.406 10.220 1.00 98.06 91 LYS A C 1
ATOM 687 O O . LYS A 1 91 ? 2.860 -0.504 11.375 1.00 98.06 91 LYS A O 1
ATOM 692 N N . VAL A 1 92 ? 2.978 -1.083 9.209 1.00 98.50 92 VAL A N 1
ATOM 693 C CA . VAL A 1 92 ? 4.048 -2.073 9.365 1.00 98.50 92 VAL A CA 1
ATOM 694 C C . VAL A 1 92 ? 5.188 -1.715 8.425 1.00 98.50 92 VAL A C 1
ATOM 696 O O . VAL A 1 92 ? 4.962 -1.495 7.231 1.00 98.50 92 VAL A O 1
ATOM 699 N N . VAL A 1 93 ? 6.406 -1.601 8.946 1.00 98.44 93 VAL A N 1
ATOM 700 C CA . VAL A 1 93 ? 7.569 -1.369 8.087 1.00 98.44 93 VAL A CA 1
ATOM 701 C C . VAL A 1 93 ? 7.881 -2.633 7.281 1.00 98.44 93 VAL A C 1
ATOM 703 O O . VAL A 1 93 ? 7.725 -3.755 7.752 1.00 98.44 93 VAL A O 1
ATOM 706 N N . ALA A 1 94 ? 8.299 -2.450 6.037 1.00 97.75 94 ALA A N 1
ATOM 707 C CA . ALA A 1 94 ? 8.773 -3.517 5.172 1.00 97.75 94 ALA A CA 1
ATOM 708 C C . ALA A 1 94 ? 9.927 -3.008 4.308 1.00 97.75 94 ALA A C 1
ATOM 710 O O . ALA A 1 94 ? 10.170 -1.801 4.206 1.00 97.75 94 ALA A O 1
ATOM 711 N N . THR A 1 95 ? 10.613 -3.927 3.636 1.00 96.88 95 THR A N 1
ATOM 712 C CA . THR A 1 95 ? 11.623 -3.561 2.639 1.00 96.88 95 THR A CA 1
ATOM 713 C C . THR A 1 95 ? 11.018 -2.674 1.543 1.00 96.88 95 THR A C 1
ATOM 715 O O . THR A 1 95 ? 9.978 -2.998 0.961 1.00 96.88 95 THR A O 1
ATOM 718 N N . HIS A 1 96 ? 11.676 -1.553 1.240 1.00 95.25 96 HIS A N 1
ATOM 719 C CA . HIS A 1 96 ? 11.197 -0.572 0.273 1.00 95.25 96 HIS A CA 1
ATOM 720 C C . HIS A 1 96 ? 11.039 -1.183 -1.120 1.00 95.25 96 HIS A C 1
ATOM 722 O O . HIS A 1 96 ? 12.003 -1.656 -1.729 1.00 95.25 96 HIS A O 1
ATOM 728 N N . SER A 1 97 ? 9.821 -1.110 -1.662 1.00 91.81 97 SER A N 1
ATOM 729 C CA . SER A 1 97 ? 9.459 -1.784 -2.910 1.00 91.81 97 SER A CA 1
ATOM 730 C C . SER A 1 97 ? 10.282 -1.328 -4.107 1.00 91.81 97 SER A C 1
ATOM 732 O O . SER A 1 97 ? 10.546 -2.167 -4.949 1.00 91.81 97 SER A O 1
ATOM 734 N N . SER A 1 98 ? 10.715 -0.061 -4.163 1.00 90.25 98 SER A N 1
ATOM 735 C CA . SER A 1 98 ? 11.559 0.494 -5.241 1.00 90.25 98 SER A CA 1
ATOM 736 C C . SER A 1 98 ? 13.068 0.266 -5.092 1.00 90.25 98 SER A C 1
ATOM 738 O O . SER A 1 98 ? 13.826 0.706 -5.943 1.00 90.25 98 SER A O 1
ATOM 740 N N . MET A 1 99 ? 13.534 -0.382 -4.023 1.00 92.12 99 MET A N 1
ATOM 741 C CA . MET A 1 99 ? 14.972 -0.567 -3.767 1.00 92.12 99 MET A CA 1
ATOM 742 C C . MET A 1 99 ? 15.420 -2.018 -3.978 1.00 92.12 99 MET A C 1
ATOM 744 O O . MET A 1 99 ? 16.420 -2.448 -3.418 1.00 92.12 99 MET A O 1
ATOM 748 N N . TRP A 1 100 ? 14.691 -2.810 -4.773 1.00 90.12 100 TRP A N 1
ATOM 749 C CA . TRP A 1 100 ? 14.983 -4.242 -4.926 1.00 90.12 100 TRP A CA 1
ATOM 750 C C . TRP A 1 100 ? 16.301 -4.564 -5.630 1.00 90.12 100 TRP A C 1
ATOM 752 O O . TRP A 1 100 ? 16.742 -5.705 -5.558 1.00 90.12 100 TRP A O 1
ATOM 762 N N . GLN A 1 101 ? 16.879 -3.592 -6.337 1.00 89.31 101 GLN A N 1
ATOM 763 C CA . GLN A 1 101 ? 18.188 -3.699 -6.986 1.00 89.31 101 GLN A CA 1
ATOM 764 C C . GLN A 1 101 ? 19.328 -3.222 -6.067 1.00 89.31 101 GLN A C 1
ATOM 766 O O . GLN A 1 101 ? 20.493 -3.363 -6.423 1.00 89.31 101 GLN A O 1
ATOM 771 N N . CYS A 1 102 ? 19.014 -2.645 -4.901 1.00 91.25 102 CYS A N 1
ATOM 772 C CA . CYS A 1 102 ? 20.003 -2.145 -3.950 1.00 91.25 102 CYS A CA 1
ATOM 773 C C . CYS A 1 102 ? 20.482 -3.270 -3.023 1.00 91.25 102 CYS A C 1
ATOM 775 O O . CYS A 1 102 ? 19.678 -4.074 -2.558 1.00 91.25 102 CYS A O 1
ATOM 777 N N . GLU A 1 103 ? 21.768 -3.263 -2.661 1.00 90.75 103 GLU A N 1
ATOM 778 C CA . GLU A 1 103 ? 22.328 -4.216 -1.687 1.00 90.75 103 GLU A CA 1
ATOM 779 C C . GLU A 1 103 ? 21.776 -4.007 -0.267 1.00 90.75 103 GLU A C 1
ATOM 781 O O . GLU A 1 103 ? 21.588 -4.963 0.478 1.00 90.75 103 GLU A O 1
ATOM 786 N N . GLN A 1 104 ? 21.505 -2.751 0.109 1.00 93.31 104 GLN A N 1
ATOM 787 C CA . GLN A 1 104 ? 20.998 -2.372 1.43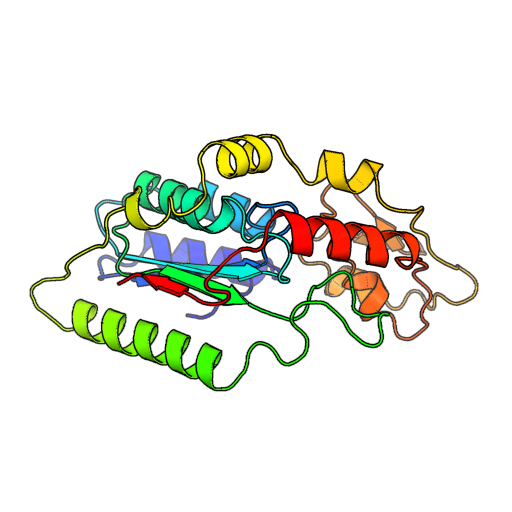4 1.00 93.31 104 GLN A CA 1
ATOM 788 C C . GLN A 1 104 ? 19.737 -1.506 1.311 1.00 93.31 104 GLN A C 1
ATOM 790 O O . GLN A 1 104 ? 19.805 -0.282 1.502 1.00 93.31 104 GLN A O 1
ATOM 795 N N . PRO A 1 105 ? 18.588 -2.092 0.933 1.00 95.44 105 PRO A N 1
ATOM 796 C CA . PRO A 1 105 ? 17.348 -1.343 0.797 1.00 95.44 105 PRO A CA 1
ATOM 797 C C . PRO A 1 105 ? 16.864 -0.801 2.150 1.00 95.44 105 PRO A C 1
ATOM 799 O O . PRO A 1 105 ? 17.123 -1.376 3.208 1.00 95.44 105 PRO A O 1
ATOM 802 N N . LEU A 1 106 ? 16.127 0.312 2.135 1.00 97.00 106 LEU A N 1
ATOM 803 C CA . LEU A 1 106 ? 15.422 0.784 3.330 1.00 97.00 106 LEU A CA 1
ATOM 804 C C . LEU A 1 106 ? 14.429 -0.285 3.804 1.00 97.00 106 LEU A C 1
ATOM 806 O O . LEU A 1 106 ? 13.798 -0.954 2.986 1.00 97.00 106 LEU A O 1
ATOM 810 N N . GLY A 1 107 ? 14.314 -0.466 5.120 1.00 96.38 107 GLY A N 1
ATOM 811 C CA . GLY A 1 107 ? 13.477 -1.517 5.705 1.00 96.38 107 GLY A CA 1
ATOM 812 C C . GLY A 1 107 ? 13.991 -2.944 5.467 1.00 96.38 107 GLY A C 1
ATOM 813 O O . GLY A 1 107 ? 13.231 -3.889 5.657 1.00 96.38 107 GLY A O 1
ATOM 814 N N . MET A 1 108 ? 15.246 -3.127 5.034 1.00 96.81 108 MET A N 1
ATOM 815 C CA . MET A 1 108 ? 15.874 -4.451 4.956 1.00 96.81 108 MET A CA 1
ATOM 816 C C . MET A 1 108 ? 15.774 -5.175 6.303 1.00 96.81 108 MET A C 1
ATOM 818 O O . MET A 1 108 ? 16.039 -4.583 7.346 1.00 96.81 108 MET A O 1
ATOM 822 N N . GLY A 1 109 ? 15.407 -6.456 6.266 1.00 96.44 109 GLY A N 1
ATOM 823 C CA . GLY A 1 109 ? 15.173 -7.264 7.465 1.00 96.44 109 GLY A CA 1
ATOM 824 C C . GLY A 1 109 ? 13.764 -7.131 8.044 1.00 96.44 109 GLY A C 1
ATOM 825 O O . GLY A 1 109 ? 13.414 -7.934 8.897 1.00 96.44 109 GLY A O 1
ATOM 826 N N . HIS A 1 110 ? 12.955 -6.188 7.545 1.00 97.44 110 HIS A N 1
ATOM 827 C CA . HIS A 1 110 ? 11.555 -6.031 7.921 1.00 97.44 110 HIS A CA 1
ATOM 828 C C . HIS A 1 110 ? 10.590 -6.543 6.826 1.00 97.44 110 HIS A C 1
ATOM 830 O O . HIS A 1 110 ? 10.867 -6.357 5.628 1.00 97.44 110 HIS A O 1
ATOM 836 N N . PRO A 1 111 ? 9.421 -7.100 7.197 1.00 97.62 111 PRO A N 1
ATOM 837 C CA . PRO A 1 111 ? 8.976 -7.334 8.574 1.00 97.62 111 PRO A CA 1
ATOM 838 C C . PRO A 1 111 ? 9.840 -8.377 9.303 1.00 97.62 111 PRO A C 1
ATOM 840 O O . PRO A 1 111 ? 10.260 -9.362 8.694 1.00 97.62 111 PRO A O 1
ATOM 843 N N . ASP A 1 112 ? 10.134 -8.114 10.575 1.00 98.00 112 ASP A N 1
ATOM 844 C CA . ASP A 1 112 ? 10.879 -8.994 11.478 1.00 98.00 112 ASP A CA 1
ATOM 845 C C . ASP A 1 112 ? 9.952 -9.671 12.511 1.00 98.00 112 ASP A C 1
ATOM 847 O O . ASP A 1 112 ? 8.729 -9.512 12.492 1.00 98.00 112 ASP A O 1
ATOM 851 N N . GLU A 1 113 ? 10.530 -10.425 13.451 1.00 98.38 113 GLU A N 1
ATOM 852 C CA . GLU A 1 113 ? 9.765 -11.104 14.507 1.00 98.38 113 GLU A CA 1
ATOM 853 C C . GLU A 1 113 ? 8.981 -10.138 15.418 1.00 98.38 113 GLU A C 1
ATOM 855 O O . GLU A 1 113 ? 7.928 -10.506 15.944 1.00 98.38 113 GLU A O 1
ATOM 860 N N . ASN A 1 114 ? 9.458 -8.902 15.610 1.00 98.31 114 ASN A N 1
ATOM 861 C CA . ASN A 1 114 ? 8.756 -7.892 16.404 1.00 98.31 114 ASN A CA 1
ATOM 862 C C . ASN A 1 114 ? 7.574 -7.305 15.628 1.00 98.31 114 ASN A C 1
ATOM 864 O O . ASN A 1 114 ? 6.516 -7.063 16.217 1.00 98.31 114 ASN A O 1
ATOM 868 N N . ASP A 1 115 ? 7.735 -7.091 14.322 1.00 98.31 115 ASP A N 1
ATOM 869 C CA . ASP A 1 115 ? 6.647 -6.669 13.439 1.00 98.31 115 ASP A CA 1
ATOM 870 C C . ASP A 1 115 ? 5.535 -7.725 13.409 1.00 98.31 115 ASP A C 1
ATOM 872 O O . ASP A 1 115 ? 4.358 -7.399 13.602 1.00 98.31 115 ASP A O 1
ATOM 876 N N . ASP A 1 116 ? 5.910 -8.999 13.268 1.00 98.12 116 ASP A N 1
ATOM 877 C CA . ASP A 1 116 ? 4.984 -10.132 13.315 1.00 98.12 116 ASP A CA 1
ATOM 878 C C . ASP A 1 116 ? 4.284 -10.239 14.678 1.00 98.12 116 ASP A C 1
ATOM 880 O O . ASP A 1 116 ? 3.066 -10.441 14.746 1.00 98.12 116 ASP A O 1
ATOM 884 N N . ALA A 1 117 ? 5.018 -10.048 15.780 1.00 98.56 117 ALA A N 1
ATOM 885 C CA . ALA A 1 117 ? 4.443 -10.031 17.123 1.00 98.56 117 ALA A CA 1
ATOM 886 C C . ALA A 1 117 ? 3.443 -8.877 17.312 1.00 98.56 117 ALA A C 1
ATOM 888 O O . ALA A 1 117 ? 2.388 -9.070 17.927 1.00 98.56 117 ALA A O 1
ATOM 889 N N . ALA A 1 118 ? 3.726 -7.695 16.758 1.00 98.31 118 ALA A N 1
ATOM 890 C CA . ALA A 1 118 ? 2.812 -6.558 16.794 1.00 98.31 118 ALA A CA 1
ATOM 891 C C . ALA A 1 118 ? 1.524 -6.855 16.007 1.00 98.31 118 ALA A C 1
ATOM 893 O O . ALA A 1 118 ? 0.424 -6.666 16.533 1.00 98.31 118 ALA A O 1
ATOM 894 N N . VAL A 1 119 ? 1.635 -7.393 14.788 1.00 97.69 119 VAL A N 1
ATOM 895 C CA . VAL A 1 119 ? 0.469 -7.788 13.977 1.00 97.69 119 VAL A CA 1
ATOM 896 C C . VAL A 1 119 ? -0.349 -8.873 14.681 1.00 97.69 119 VAL A C 1
ATOM 898 O O . VAL A 1 119 ? -1.577 -8.779 14.728 1.00 97.69 119 VAL A O 1
ATOM 901 N N . LYS A 1 120 ? 0.303 -9.867 15.292 1.00 98.06 120 LYS A N 1
ATOM 902 C CA . LYS A 1 120 ? -0.379 -10.905 16.075 1.00 98.06 120 LYS A CA 1
ATOM 903 C C . LYS A 1 120 ? -1.138 -10.315 17.264 1.00 98.06 120 LYS A C 1
ATOM 905 O O . LYS A 1 120 ? -2.305 -10.643 17.455 1.00 98.06 120 LYS A O 1
ATOM 910 N N . SER A 1 121 ? -0.517 -9.398 18.005 1.00 98.25 121 SER A N 1
ATOM 911 C CA . SER A 1 121 ? -1.171 -8.684 19.107 1.00 98.25 121 SER A CA 1
ATOM 912 C C . SER A 1 121 ? -2.409 -7.917 18.634 1.00 98.25 121 SER A C 1
ATOM 914 O O . SER A 1 121 ? -3.455 -7.976 19.278 1.00 98.25 121 SER A O 1
ATOM 916 N N . LEU A 1 122 ? -2.347 -7.250 17.477 1.00 98.06 122 LEU A N 1
ATOM 917 C CA . LEU A 1 122 ? -3.523 -6.599 16.892 1.00 98.06 122 LEU A CA 1
ATOM 918 C C . LEU A 1 122 ? -4.644 -7.607 16.593 1.00 98.06 122 LEU A C 1
ATOM 920 O O . LEU A 1 122 ? -5.801 -7.349 16.925 1.00 98.06 122 LEU A O 1
ATOM 924 N N . VAL A 1 123 ? -4.317 -8.750 15.982 1.00 97.00 123 VAL A N 1
ATOM 925 C CA . VAL A 1 123 ? -5.292 -9.813 15.687 1.00 97.00 123 VAL A CA 1
ATOM 926 C C . VAL A 1 123 ? -5.956 -10.312 16.965 1.00 97.00 123 VAL A C 1
ATOM 928 O O . VAL A 1 123 ? -7.186 -10.319 17.035 1.00 97.00 123 VAL A O 1
ATOM 931 N N . ASP A 1 124 ? -5.170 -10.663 17.981 1.00 96.62 124 ASP A N 1
ATOM 932 C CA . ASP A 1 124 ? -5.681 -11.177 19.254 1.00 96.62 124 ASP A CA 1
ATOM 933 C C . ASP A 1 124 ? -6.639 -10.172 19.914 1.00 96.62 124 ASP A C 1
ATOM 935 O O . ASP A 1 124 ? -7.725 -10.535 20.373 1.00 96.62 124 ASP A O 1
ATOM 939 N N . GLN A 1 125 ? -6.295 -8.884 19.881 1.00 95.75 125 GLN A N 1
ATOM 940 C CA . GLN A 1 125 ? -7.122 -7.827 20.461 1.00 95.75 125 GLN A CA 1
ATOM 941 C C . GLN A 1 125 ? -8.408 -7.564 19.679 1.00 95.75 125 GLN A C 1
ATOM 943 O O . GLN A 1 125 ? -9.472 -7.395 20.279 1.00 95.75 125 GLN A O 1
ATOM 948 N N . VAL A 1 126 ? -8.358 -7.576 18.346 1.00 95.44 126 VAL A N 1
ATOM 949 C CA . VAL A 1 126 ? -9.568 -7.441 17.524 1.00 95.44 126 VAL A CA 1
ATOM 950 C C . VAL A 1 126 ? -10.490 -8.646 17.720 1.00 95.44 126 VAL A C 1
ATOM 952 O O . VAL A 1 126 ? -11.703 -8.466 17.845 1.00 95.44 126 VAL A O 1
ATOM 955 N N . LEU A 1 127 ? -9.948 -9.865 17.791 1.00 94.00 127 LEU A N 1
ATOM 956 C CA . LEU A 1 127 ? -10.738 -11.071 18.053 1.00 94.00 127 LEU A CA 1
ATOM 957 C C . LEU A 1 127 ? -11.387 -11.031 19.440 1.00 94.00 127 LEU A C 1
ATOM 959 O O . LEU A 1 127 ? -12.574 -11.341 19.558 1.00 94.00 127 LEU A O 1
ATOM 963 N N . ALA A 1 128 ? -10.658 -10.577 20.463 1.00 93.19 128 ALA A N 1
ATOM 964 C CA . ALA A 1 128 ? -11.207 -10.376 21.800 1.00 93.19 128 ALA A CA 1
ATOM 965 C C . ALA A 1 128 ? -12.367 -9.363 21.795 1.00 93.19 128 ALA A C 1
ATOM 967 O O . ALA A 1 128 ? -13.424 -9.640 22.363 1.00 93.19 128 ALA A O 1
ATOM 968 N N . LYS A 1 129 ? -12.223 -8.231 21.088 1.00 92.81 129 LYS A N 1
ATOM 969 C CA . LYS A 1 129 ? -13.310 -7.250 20.918 1.00 92.81 129 LYS A CA 1
ATOM 970 C C . LYS A 1 129 ? -14.521 -7.854 20.216 1.00 92.81 129 LYS A C 1
ATOM 972 O O . LYS A 1 129 ? -15.643 -7.638 20.657 1.00 92.81 129 LYS A O 1
ATOM 977 N N . LEU A 1 130 ? -14.316 -8.607 19.133 1.00 90.81 130 LEU A N 1
ATOM 978 C CA . LEU A 1 130 ? -15.405 -9.221 18.365 1.00 90.81 130 LEU A CA 1
ATOM 979 C C . LEU A 1 130 ? -16.194 -10.251 19.187 1.00 90.81 130 LEU A C 1
ATOM 981 O O . LEU A 1 130 ? -17.422 -10.310 19.050 1.00 90.81 130 LEU A O 1
ATOM 985 N N . ALA A 1 131 ? -15.496 -11.020 20.029 1.00 90.50 131 ALA A N 1
ATOM 986 C CA . ALA A 1 131 ? -16.079 -12.016 20.924 1.00 90.50 131 ALA A CA 1
ATOM 987 C C . ALA A 1 131 ? -16.786 -11.401 22.145 1.00 90.50 131 ALA A C 1
ATOM 989 O O . ALA A 1 131 ? -17.729 -11.998 22.661 1.00 90.50 131 ALA A O 1
ATOM 990 N N . GLY A 1 132 ? -16.343 -10.228 22.604 1.00 85.94 132 GLY A N 1
ATOM 991 C CA . GLY A 1 132 ? -16.928 -9.525 23.743 1.00 85.94 132 GLY A CA 1
ATOM 992 C C . GLY A 1 132 ? -18.265 -8.835 23.447 1.00 85.94 132 GLY A C 1
ATOM 993 O O . GLY A 1 132 ? -18.644 -8.598 22.298 1.00 85.94 132 GLY A O 1
ATOM 994 N N . GLU A 1 133 ? -18.971 -8.466 24.518 1.00 75.00 133 GLU A N 1
ATOM 995 C CA . GLU A 1 133 ? -20.230 -7.708 24.445 1.00 75.00 133 GLU A CA 1
ATOM 996 C C . GLU A 1 133 ? -19.996 -6.235 24.074 1.00 75.00 133 GLU A C 1
ATOM 998 O O . GLU A 1 133 ? -20.779 -5.643 23.329 1.00 75.00 133 GLU A O 1
ATOM 1003 N N . GLN A 1 134 ? -18.884 -5.650 24.538 1.00 74.69 134 GLN A N 1
ATOM 1004 C CA . GLN A 1 134 ? -18.520 -4.261 24.269 1.00 74.69 134 GLN A CA 1
ATOM 1005 C C . GLN A 1 134 ? -17.408 -4.177 23.219 1.00 74.69 134 GLN A C 1
ATOM 1007 O O . GLN A 1 134 ? -16.217 -4.303 23.497 1.00 74.69 134 GLN A O 1
ATOM 1012 N N . ARG A 1 135 ? -17.822 -3.938 21.976 1.00 81.50 135 ARG A N 1
ATOM 1013 C CA . ARG A 1 135 ? -16.933 -3.742 20.827 1.00 81.50 135 ARG A CA 1
ATOM 1014 C C . ARG A 1 135 ? -16.498 -2.282 20.781 1.00 81.50 135 ARG A C 1
ATOM 1016 O O . ARG A 1 135 ? -17.121 -1.499 20.077 1.00 81.50 135 ARG A O 1
ATOM 1023 N N . SER A 1 136 ? -15.495 -1.913 21.579 1.00 88.75 136 SER A N 1
ATOM 1024 C CA . SER A 1 136 ? -14.962 -0.543 21.686 1.00 88.75 136 SER A CA 1
ATOM 1025 C C . SER A 1 136 ? -14.158 -0.154 20.434 1.00 88.75 136 SER A C 1
ATOM 1027 O O . SER A 1 136 ? -13.027 -0.638 20.274 1.00 88.75 136 SER A O 1
ATOM 1029 N N . PRO A 1 137 ? -14.703 0.685 19.531 1.00 94.94 137 PRO A N 1
ATOM 1030 C CA . PRO A 1 137 ? -13.989 1.117 18.338 1.00 94.94 137 PRO A CA 1
ATOM 1031 C C . PRO A 1 137 ? -12.911 2.143 18.692 1.00 94.94 137 PRO A C 1
ATOM 1033 O O . PRO A 1 137 ? -13.044 2.876 19.675 1.00 94.94 137 PRO A O 1
ATOM 1036 N N . ILE A 1 138 ? -11.862 2.217 17.879 1.00 97.25 138 ILE A N 1
ATOM 1037 C CA . ILE A 1 138 ? -10.876 3.297 17.959 1.00 97.25 138 ILE A CA 1
ATOM 1038 C C . ILE A 1 138 ? -11.415 4.549 17.256 1.00 97.25 138 ILE A C 1
ATOM 1040 O O . ILE A 1 138 ? -12.168 4.447 16.291 1.00 97.25 138 ILE A O 1
ATOM 1044 N N . SER A 1 139 ? -11.013 5.731 17.726 1.00 97.25 139 SER A N 1
ATOM 1045 C CA . SER A 1 139 ? -11.303 6.995 17.037 1.00 97.25 139 SER A CA 1
ATOM 1046 C C . SER A 1 139 ? -10.405 7.149 15.815 1.00 97.25 139 SER A C 1
ATOM 1048 O O . SER A 1 139 ? -9.197 6.953 15.932 1.00 97.25 139 SER A O 1
ATOM 1050 N N . LEU A 1 140 ? -10.944 7.613 14.686 1.00 97.62 140 LEU A N 1
ATOM 1051 C CA . LEU A 1 140 ? -10.164 7.952 13.493 1.00 97.62 140 LEU A CA 1
ATOM 1052 C C . LEU A 1 140 ? -8.962 8.866 13.785 1.00 97.62 140 LEU A C 1
ATOM 1054 O O . LEU A 1 140 ? -7.908 8.729 13.167 1.00 97.62 140 LEU A O 1
ATOM 1058 N N . SER A 1 141 ? -9.087 9.772 14.758 1.00 97.31 141 SER A N 1
ATOM 1059 C CA . SER A 1 141 ? -8.027 10.716 15.128 1.00 97.31 141 SER A CA 1
ATOM 1060 C C . SER A 1 141 ? -6.727 10.043 15.578 1.00 97.31 141 SER A C 1
ATOM 1062 O O . SER A 1 141 ? -5.674 10.663 15.496 1.00 97.31 141 SER A O 1
ATOM 1064 N N . VAL A 1 142 ? -6.764 8.788 16.045 1.00 97.81 142 VAL A N 1
ATOM 1065 C CA . VAL A 1 142 ? -5.534 8.064 16.420 1.00 97.81 142 VAL A CA 1
ATOM 1066 C C . VAL A 1 142 ? -4.699 7.675 15.197 1.00 97.81 142 VAL A C 1
ATOM 1068 O O . VAL A 1 142 ? -3.503 7.434 15.332 1.00 97.81 142 VAL A O 1
ATOM 1071 N N . LEU A 1 143 ? -5.314 7.640 14.008 1.00 98.12 143 LEU A N 1
ATOM 1072 C CA . LEU A 1 143 ? -4.638 7.401 12.731 1.00 98.12 143 LEU A CA 1
ATOM 1073 C C . LEU A 1 143 ? -4.034 8.688 12.145 1.00 98.12 143 LEU A C 1
ATOM 1075 O O . LEU A 1 143 ? -3.287 8.626 11.173 1.00 98.12 143 LEU A O 1
ATOM 1079 N N . ASP A 1 144 ? -4.316 9.850 12.740 1.00 96.81 144 ASP A N 1
ATOM 1080 C CA . ASP A 1 144 ? -3.751 11.145 12.356 1.00 96.81 144 ASP A CA 1
ATOM 1081 C C . ASP A 1 144 ? -2.447 11.427 13.122 1.00 96.81 144 ASP A C 1
ATOM 1083 O O . ASP A 1 144 ? -2.340 12.361 13.915 1.00 96.81 144 ASP A O 1
ATOM 1087 N N . TYR A 1 145 ? -1.458 10.551 12.938 1.00 95.00 145 TYR A N 1
ATOM 1088 C CA . TYR A 1 145 ? -0.211 10.552 13.715 1.00 95.00 145 TYR A CA 1
ATOM 1089 C C . TYR A 1 145 ? 0.945 11.321 13.054 1.00 95.00 145 TYR A C 1
ATOM 1091 O O . TYR A 1 145 ? 2.033 11.403 13.628 1.00 95.00 145 TYR A O 1
ATOM 1099 N N . LEU A 1 146 ? 0.760 11.858 11.842 1.00 94.50 146 LEU A N 1
ATOM 1100 C CA . LEU A 1 146 ? 1.793 12.651 11.173 1.00 94.50 146 LEU A CA 1
ATOM 1101 C C . LEU A 1 146 ? 1.776 14.115 11.646 1.00 94.50 146 LEU A C 1
ATOM 1103 O O . LEU A 1 146 ? 0.704 14.692 11.818 1.00 94.50 146 LEU A O 1
ATOM 1107 N N . PRO A 1 147 ? 2.948 14.771 11.769 1.00 94.25 147 PRO A N 1
ATOM 1108 C CA . PRO A 1 147 ? 3.010 16.216 11.974 1.00 94.25 147 PRO A CA 1
ATOM 1109 C C . PRO A 1 147 ? 2.233 16.984 10.884 1.00 94.25 147 PRO A C 1
ATOM 1111 O O . PRO A 1 147 ? 2.293 16.574 9.720 1.00 94.25 147 PRO A O 1
ATOM 1114 N N . PRO A 1 148 ? 1.575 18.121 11.198 1.00 94.44 148 PRO A N 1
ATOM 1115 C CA . PRO A 1 148 ? 0.715 18.838 10.248 1.00 94.44 148 PRO A CA 1
ATOM 1116 C C . PRO A 1 148 ? 1.379 19.183 8.909 1.00 94.44 148 PRO A C 1
ATOM 1118 O O . PRO A 1 148 ? 0.773 19.004 7.854 1.00 94.44 148 PRO A O 1
ATOM 1121 N N . GLU A 1 149 ? 2.641 19.619 8.927 1.00 93.19 149 GLU A N 1
ATOM 1122 C CA . GLU A 1 149 ? 3.390 19.927 7.702 1.00 93.19 149 GLU A CA 1
ATOM 1123 C C . GLU A 1 149 ? 3.622 18.681 6.840 1.00 93.19 149 GLU A C 1
ATOM 1125 O O . GLU A 1 149 ? 3.428 18.719 5.625 1.00 93.19 149 GLU A O 1
ATOM 1130 N N . ARG A 1 150 ? 3.964 17.546 7.467 1.00 94.00 150 ARG A N 1
ATOM 1131 C CA . ARG A 1 150 ? 4.152 16.266 6.769 1.00 94.00 150 ARG A CA 1
ATOM 1132 C C . ARG A 1 150 ? 2.842 15.724 6.219 1.00 94.00 150 ARG A C 1
ATOM 1134 O O . ARG A 1 150 ? 2.834 15.204 5.108 1.00 94.00 150 ARG A O 1
ATOM 1141 N N . LYS A 1 151 ? 1.747 15.870 6.963 1.00 95.94 151 LYS A N 1
ATOM 1142 C CA . LYS A 1 151 ? 0.403 15.515 6.502 1.00 95.94 151 LYS A CA 1
ATOM 1143 C C . LYS A 1 151 ? 0.007 16.333 5.273 1.00 95.94 151 LYS A C 1
ATOM 1145 O O . LYS A 1 151 ? -0.381 15.754 4.266 1.00 95.94 151 LYS A O 1
ATOM 1150 N N . SER A 1 152 ? 0.170 17.655 5.330 1.00 95.75 152 SER A N 1
ATOM 1151 C CA . SER A 1 152 ? -0.124 18.552 4.206 1.00 95.75 152 SER A CA 1
ATOM 1152 C C . SER A 1 152 ? 0.726 18.213 2.974 1.00 95.75 152 SER A C 1
ATOM 1154 O O . SER A 1 152 ? 0.209 18.073 1.866 1.00 95.75 152 SER A O 1
ATOM 1156 N N . ALA A 1 153 ? 2.027 17.971 3.174 1.00 94.38 153 ALA A N 1
ATOM 1157 C CA . ALA A 1 153 ? 2.924 17.545 2.105 1.00 94.38 153 ALA A CA 1
ATOM 1158 C C . ALA A 1 153 ? 2.549 16.173 1.520 1.00 94.38 153 ALA A C 1
ATOM 1160 O O . ALA A 1 153 ? 2.682 15.979 0.315 1.00 94.38 153 ALA A O 1
ATOM 1161 N N . ALA A 1 154 ? 2.096 15.226 2.347 1.00 95.44 154 ALA A N 1
ATOM 1162 C CA . ALA A 1 154 ? 1.609 13.922 1.904 1.00 95.44 154 ALA A CA 1
ATOM 1163 C C . ALA A 1 154 ? 0.344 14.059 1.045 1.00 95.44 154 ALA A C 1
ATOM 1165 O O . ALA A 1 154 ? 0.326 13.563 -0.072 1.00 95.44 154 ALA A O 1
ATOM 1166 N N . GLN A 1 155 ? -0.654 14.821 1.503 1.00 94.94 155 GLN A N 1
ATOM 1167 C CA . GLN A 1 155 ? -1.917 15.051 0.781 1.00 94.94 155 GLN A CA 1
ATOM 1168 C C . GLN A 1 155 ? -1.737 15.731 -0.584 1.00 94.94 155 GLN A C 1
ATOM 1170 O O . GLN A 1 155 ? -2.569 15.572 -1.473 1.00 94.94 155 GLN A O 1
ATOM 1175 N N . GLY A 1 156 ? -0.668 16.512 -0.757 1.00 93.12 156 GLY A N 1
ATOM 1176 C CA . GLY A 1 156 ? -0.346 17.165 -2.026 1.00 93.12 156 GLY A CA 1
ATOM 1177 C C . GLY A 1 156 ? 0.297 16.248 -3.071 1.00 93.12 156 GLY A C 1
ATOM 1178 O O . GLY A 1 156 ? 0.498 16.679 -4.209 1.00 93.12 156 GLY A O 1
ATOM 1179 N N . LYS A 1 157 ? 0.659 15.011 -2.714 1.00 93.50 157 LYS A N 1
ATOM 1180 C CA . LYS A 1 157 ? 1.318 14.068 -3.621 1.00 93.50 157 LYS A CA 1
ATOM 1181 C C . LYS A 1 157 ? 0.301 13.198 -4.349 1.00 93.50 157 LYS A C 1
ATOM 1183 O O . LYS A 1 157 ? -0.861 13.100 -3.989 1.00 93.50 157 LYS A O 1
ATOM 1188 N N . ASN A 1 158 ? 0.740 12.591 -5.446 1.00 91.50 158 ASN A N 1
ATOM 1189 C CA . ASN A 1 158 ? -0.008 11.543 -6.132 1.00 91.50 158 ASN A CA 1
ATOM 1190 C C . ASN A 1 158 ? 0.920 10.748 -7.056 1.00 91.50 158 ASN A C 1
ATOM 1192 O O . ASN A 1 158 ? 2.008 11.193 -7.437 1.00 91.50 158 ASN A O 1
ATOM 1196 N N . ILE A 1 159 ? 0.444 9.581 -7.482 1.00 88.94 159 ILE A N 1
ATOM 1197 C CA . ILE A 1 159 ? 1.157 8.688 -8.403 1.00 88.94 159 ILE A CA 1
ATOM 1198 C C . ILE A 1 159 ? 1.504 9.373 -9.730 1.00 88.94 159 ILE A C 1
ATOM 1200 O O . ILE A 1 159 ? 2.565 9.113 -10.292 1.00 88.94 159 ILE A O 1
ATOM 1204 N N . GLY A 1 160 ? 0.649 10.266 -10.235 1.00 86.81 160 GLY A N 1
ATOM 1205 C CA . GLY A 1 160 ? 0.910 11.003 -11.472 1.00 86.81 160 GLY A CA 1
ATOM 1206 C C . GLY A 1 160 ? 2.151 11.895 -11.382 1.00 86.81 160 GLY A C 1
ATOM 1207 O O . GLY A 1 160 ? 2.919 11.974 -12.339 1.00 86.81 160 GLY A O 1
ATOM 1208 N N . MET A 1 161 ? 2.382 12.528 -10.229 1.00 84.69 161 MET A N 1
ATOM 1209 C CA . MET A 1 161 ? 3.603 13.294 -9.962 1.00 84.69 161 MET A CA 1
ATOM 1210 C C . MET A 1 161 ? 4.826 12.380 -9.875 1.00 84.69 161 MET A C 1
ATOM 1212 O O . MET A 1 161 ? 5.836 12.678 -10.505 1.00 84.69 161 MET A O 1
ATOM 1216 N N . ALA A 1 162 ? 4.724 11.249 -9.170 1.00 80.88 162 ALA A N 1
ATOM 1217 C CA . ALA A 1 162 ? 5.826 10.291 -9.061 1.00 80.88 162 ALA A CA 1
ATOM 1218 C C . ALA A 1 162 ? 6.239 9.729 -10.430 1.00 80.88 162 ALA A C 1
ATOM 1220 O O . ALA A 1 162 ? 7.422 9.720 -10.755 1.00 80.88 162 ALA A O 1
ATOM 1221 N N . LYS A 1 163 ? 5.276 9.366 -11.288 1.00 81.75 163 LYS A N 1
ATOM 1222 C CA . LYS A 1 163 ? 5.538 8.904 -12.664 1.00 81.75 163 LYS A CA 1
ATOM 1223 C C . LYS A 1 163 ? 6.370 9.877 -13.495 1.00 81.75 163 LYS A C 1
ATOM 1225 O O . LYS A 1 163 ? 7.172 9.426 -14.298 1.00 81.75 163 LYS A O 1
ATOM 1230 N N . LYS A 1 164 ? 6.195 11.190 -13.310 1.00 79.06 164 LYS A N 1
ATOM 1231 C CA . LYS A 1 164 ? 6.975 12.213 -14.032 1.00 79.06 164 LYS A CA 1
ATOM 1232 C C . LYS A 1 164 ? 8.435 12.282 -13.582 1.00 79.06 164 LYS A C 1
ATOM 1234 O O . LYS A 1 164 ? 9.254 12.829 -14.307 1.00 79.06 164 LYS A O 1
ATOM 1239 N N . MET A 1 165 ? 8.735 11.780 -12.386 1.00 71.50 165 MET A N 1
ATOM 1240 C CA . MET A 1 165 ? 10.081 11.761 -11.812 1.00 71.50 165 MET A CA 1
ATOM 1241 C C . MET A 1 165 ? 10.795 10.422 -12.027 1.00 71.50 165 MET A C 1
ATOM 1243 O O . MET A 1 165 ? 11.983 10.321 -11.738 1.00 71.50 165 MET A O 1
ATOM 1247 N N . HIS A 1 166 ? 10.086 9.394 -12.500 1.00 69.38 166 HIS A N 1
ATOM 1248 C CA . HIS A 1 166 ? 10.674 8.086 -12.742 1.00 69.38 166 HIS A CA 1
ATOM 1249 C C . HIS A 1 166 ? 11.411 8.034 -14.089 1.00 69.38 166 HIS A C 1
ATOM 1251 O O . HIS A 1 166 ? 11.004 8.707 -15.039 1.00 69.38 166 HIS A O 1
ATOM 1257 N N . PRO A 1 167 ? 12.489 7.235 -14.170 1.00 66.69 167 PRO A N 1
ATOM 1258 C CA . PRO A 1 167 ? 13.244 7.054 -15.398 1.00 66.69 167 PRO A CA 1
ATOM 1259 C C . PRO A 1 167 ? 12.394 6.397 -16.481 1.00 66.69 167 PRO A C 1
ATOM 1261 O O . PRO A 1 167 ? 11.363 5.774 -16.208 1.00 66.69 167 PRO A O 1
ATOM 1264 N N . GLU A 1 168 ? 12.850 6.554 -17.721 1.00 66.75 168 GLU A N 1
ATOM 1265 C CA . GLU A 1 168 ? 12.222 5.910 -18.864 1.00 66.75 168 GLU A CA 1
ATOM 1266 C C . GLU A 1 168 ? 12.174 4.394 -18.646 1.00 66.75 168 GLU A C 1
ATOM 1268 O O . GLU A 1 168 ? 13.124 3.763 -18.180 1.00 66.75 168 GLU A O 1
ATOM 1273 N N . PHE A 1 169 ? 11.012 3.832 -18.940 1.00 79.81 169 PHE A N 1
ATOM 1274 C CA . PHE A 1 169 ? 10.669 2.447 -18.695 1.00 79.81 169 PHE A CA 1
ATOM 1275 C C . PHE A 1 169 ? 10.268 1.828 -20.028 1.00 79.81 169 PHE A C 1
ATOM 1277 O O . PHE A 1 169 ? 9.431 2.387 -20.741 1.00 79.81 169 PHE A O 1
ATOM 1284 N N . GLY A 1 170 ? 10.871 0.694 -20.375 1.00 88.50 170 GLY A N 1
ATOM 1285 C CA . GLY A 1 170 ? 10.756 0.139 -21.721 1.00 88.50 170 GLY A CA 1
ATOM 1286 C C . GLY A 1 170 ? 10.814 -1.378 -21.769 1.00 88.50 170 GLY A C 1
ATOM 1287 O O . GLY A 1 170 ? 11.086 -2.050 -20.775 1.00 88.50 170 GLY A O 1
ATOM 1288 N N . VAL A 1 171 ? 10.548 -1.915 -22.959 1.00 95.25 171 VAL A N 1
ATOM 1289 C CA . VAL A 1 171 ? 10.679 -3.343 -23.256 1.00 95.25 171 VAL A CA 1
ATOM 1290 C C . VAL A 1 171 ? 11.812 -3.530 -24.253 1.00 95.25 171 VAL A C 1
ATOM 1292 O O . VAL A 1 171 ? 11.764 -2.978 -25.352 1.00 95.25 171 VAL A O 1
ATOM 1295 N N . ASP A 1 172 ? 12.793 -4.349 -23.894 1.00 96.50 172 ASP A N 1
ATOM 1296 C CA . ASP A 1 172 ? 13.759 -4.884 -24.841 1.00 96.50 172 ASP A CA 1
ATOM 1297 C C . ASP A 1 172 ? 13.107 -6.024 -25.636 1.00 96.50 172 ASP A C 1
ATOM 1299 O O . ASP A 1 172 ? 12.903 -7.143 -25.152 1.00 96.50 172 ASP A O 1
ATOM 1303 N N . ALA A 1 173 ? 12.753 -5.720 -26.883 1.00 95.94 173 ALA A N 1
ATOM 1304 C CA . ALA A 1 173 ? 12.113 -6.657 -27.799 1.00 95.94 173 ALA A CA 1
ATOM 1305 C C . ALA A 1 173 ? 12.999 -7.863 -28.163 1.00 95.94 173 ALA A C 1
ATOM 1307 O O . ALA A 1 173 ? 12.460 -8.890 -28.579 1.00 95.94 173 ALA A O 1
ATOM 1308 N N . SER A 1 174 ? 14.326 -7.754 -28.014 1.00 97.06 174 SER A N 1
ATOM 1309 C CA . SER A 1 174 ? 15.267 -8.846 -28.292 1.00 97.06 174 SER A CA 1
ATOM 1310 C C . SER A 1 174 ? 15.304 -9.893 -27.177 1.00 97.06 174 SER A C 1
ATOM 1312 O O . SER A 1 174 ? 15.568 -11.062 -27.448 1.00 97.06 174 SER A O 1
ATOM 1314 N N . LEU A 1 175 ? 14.983 -9.486 -25.945 1.00 97.62 175 LEU A N 1
ATOM 1315 C CA . LEU A 1 175 ? 14.894 -10.365 -24.777 1.00 97.62 175 LEU A CA 1
ATOM 1316 C C . LEU A 1 175 ? 13.466 -10.874 -24.546 1.00 97.62 175 LEU A C 1
ATOM 1318 O O . LEU A 1 175 ? 13.256 -11.949 -23.992 1.00 97.62 175 LEU A O 1
ATOM 1322 N N . CYS A 1 176 ? 12.450 -10.102 -24.937 1.00 97.88 176 CYS A N 1
ATOM 1323 C CA . CYS A 1 176 ? 11.070 -10.433 -24.608 1.00 97.88 176 CYS A CA 1
ATOM 1324 C C . CYS A 1 176 ? 10.542 -11.636 -25.407 1.00 97.88 176 CYS A C 1
ATOM 1326 O O . CYS A 1 176 ? 10.303 -11.554 -26.610 1.00 97.88 176 CYS A O 1
ATOM 1328 N N . THR A 1 177 ? 10.222 -12.717 -24.695 1.00 97.81 177 THR A N 1
ATOM 1329 C CA . THR A 1 177 ? 9.601 -13.938 -25.243 1.00 97.81 177 THR A CA 1
ATOM 1330 C C . THR A 1 177 ? 8.082 -13.853 -25.404 1.00 97.81 177 THR A C 1
ATOM 1332 O O . THR A 1 177 ? 7.455 -14.836 -25.785 1.00 97.81 177 THR A O 1
ATOM 1335 N N . GLN A 1 178 ? 7.467 -12.703 -25.095 1.00 97.69 178 GLN A N 1
ATOM 1336 C CA . GLN A 1 178 ? 6.014 -12.480 -25.189 1.00 97.69 178 GLN A CA 1
ATOM 1337 C C . GLN A 1 178 ? 5.177 -13.425 -24.297 1.00 97.69 178 GLN A C 1
ATOM 1339 O O . GLN A 1 178 ? 3.984 -13.605 -24.515 1.00 97.69 178 GLN A O 1
ATOM 1344 N N . CYS A 1 179 ? 5.780 -13.987 -23.242 1.00 97.62 179 CYS A N 1
ATOM 1345 C CA . CYS A 1 179 ? 5.153 -14.977 -22.355 1.00 97.62 179 CYS A CA 1
ATOM 1346 C C . CYS A 1 179 ? 3.937 -14.476 -21.554 1.00 97.62 179 CYS A C 1
ATOM 1348 O O . CYS A 1 179 ? 3.209 -15.281 -20.989 1.00 97.62 179 CYS A O 1
ATOM 1350 N N . GLY A 1 180 ? 3.732 -13.161 -21.448 1.00 96.75 180 GLY A N 1
ATOM 1351 C CA . GLY A 1 180 ? 2.559 -12.569 -20.798 1.00 96.75 180 GLY A CA 1
ATOM 1352 C C . GLY A 1 180 ? 2.554 -12.530 -19.265 1.00 96.75 180 GLY A C 1
ATOM 1353 O O . GLY A 1 180 ? 1.696 -11.853 -18.701 1.00 96.75 180 GLY A O 1
ATOM 1354 N N . ILE A 1 181 ? 3.551 -13.111 -18.584 1.00 97.56 181 ILE A N 1
ATOM 1355 C CA . ILE A 1 181 ? 3.660 -13.140 -17.106 1.00 97.56 181 ILE A CA 1
ATOM 1356 C C . ILE A 1 181 ? 3.481 -11.748 -16.477 1.00 97.56 181 ILE A C 1
ATOM 1358 O O . ILE A 1 181 ? 2.797 -11.596 -15.463 1.00 97.56 181 ILE A O 1
ATOM 1362 N N . CYS A 1 182 ? 4.070 -10.711 -17.084 1.00 97.06 182 CYS A N 1
ATOM 1363 C CA . CYS A 1 182 ? 3.939 -9.335 -16.605 1.00 97.06 182 CYS A CA 1
ATOM 1364 C C . CYS A 1 182 ? 2.486 -8.836 -16.600 1.00 97.06 182 CYS A C 1
ATOM 1366 O O . CYS A 1 182 ?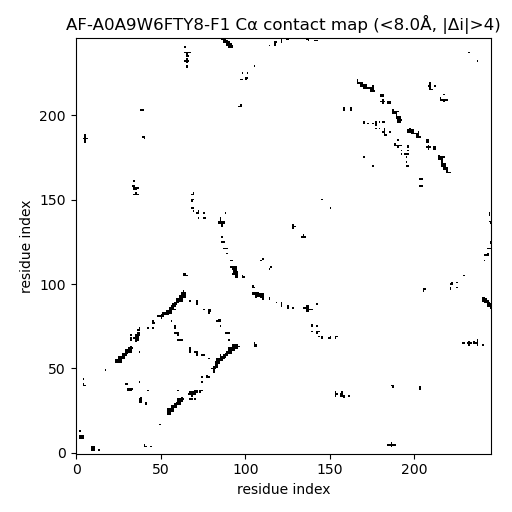 2.085 -8.156 -15.656 1.00 97.06 182 CYS A O 1
ATOM 1368 N N . ALA A 1 183 ? 1.699 -9.184 -17.621 1.00 95.94 183 ALA A N 1
ATOM 1369 C CA . ALA A 1 183 ? 0.307 -8.774 -17.747 1.00 95.94 183 ALA A CA 1
ATOM 1370 C C . ALA A 1 183 ? -0.601 -9.540 -16.781 1.00 95.94 183 ALA A C 1
ATOM 1372 O O . ALA A 1 183 ? -1.433 -8.925 -16.113 1.00 95.94 183 ALA A O 1
ATOM 1373 N N . GLU A 1 184 ? -0.387 -10.850 -16.645 1.00 95.00 184 GLU A N 1
ATOM 1374 C CA . GLU A 1 184 ? -1.140 -11.716 -15.727 1.00 95.00 184 GLU A CA 1
ATOM 1375 C C . GLU A 1 184 ? -0.997 -11.291 -14.262 1.00 95.00 184 GLU A C 1
ATOM 1377 O O . GLU A 1 184 ? -1.947 -11.385 -13.488 1.00 95.00 184 GLU A O 1
ATOM 1382 N N . ASN A 1 185 ? 0.177 -10.780 -13.889 1.00 94.69 185 ASN A N 1
ATOM 1383 C CA . ASN A 1 185 ? 0.499 -10.388 -12.518 1.00 94.69 185 ASN A CA 1
ATOM 1384 C C . ASN A 1 185 ? 0.404 -8.872 -12.286 1.00 94.69 185 ASN A C 1
ATOM 1386 O O . ASN A 1 185 ? 0.825 -8.384 -11.238 1.00 94.69 185 ASN A O 1
ATOM 1390 N N . CYS A 1 186 ? -0.117 -8.097 -13.243 1.00 95.31 186 CYS A N 1
ATOM 1391 C CA . CYS A 1 186 ? -0.272 -6.659 -13.061 1.00 95.31 186 CYS A CA 1
ATOM 1392 C C . CYS A 1 186 ? -1.449 -6.364 -12.112 1.00 95.31 186 CYS A C 1
ATOM 1394 O O . CYS A 1 186 ? -2.599 -6.536 -12.522 1.00 95.31 186 CYS A O 1
ATOM 1396 N N . PRO A 1 187 ? -1.215 -5.814 -10.904 1.00 93.19 187 PRO A N 1
ATOM 1397 C CA . PRO A 1 187 ? -2.294 -5.542 -9.949 1.00 93.19 187 PRO A CA 1
ATOM 1398 C C . PRO A 1 187 ? -3.251 -4.434 -10.403 1.00 93.19 187 PRO A C 1
ATOM 1400 O O . PRO A 1 187 ? -4.348 -4.304 -9.876 1.00 93.19 187 PRO A O 1
ATOM 1403 N N . ALA A 1 188 ? -2.832 -3.618 -11.372 1.00 93.19 188 ALA A N 1
ATOM 1404 C CA . ALA A 1 188 ? -3.667 -2.591 -11.986 1.00 93.19 188 ALA A CA 1
ATOM 1405 C C . ALA A 1 188 ? -4.385 -3.075 -13.253 1.00 93.19 188 ALA A C 1
ATOM 1407 O O . ALA A 1 188 ? -5.145 -2.312 -13.838 1.00 93.19 188 ALA A O 1
ATOM 1408 N N . HIS A 1 189 ? -4.088 -4.287 -13.740 1.00 93.75 189 HIS A N 1
ATOM 1409 C CA . HIS A 1 189 ? -4.474 -4.743 -15.080 1.00 93.75 189 HIS A CA 1
ATOM 1410 C C . HIS A 1 189 ? -4.108 -3.745 -16.192 1.00 93.75 189 HIS A C 1
ATOM 1412 O O . HIS A 1 189 ? -4.816 -3.604 -17.186 1.00 93.75 189 HIS A O 1
ATOM 1418 N N . ALA A 1 190 ? -2.985 -3.049 -16.016 1.00 94.56 190 ALA A N 1
ATOM 1419 C CA . ALA A 1 190 ? -2.559 -1.942 -16.861 1.00 94.56 190 ALA A CA 1
ATOM 1420 C C . ALA A 1 190 ? -1.624 -2.372 -18.000 1.00 94.56 190 ALA A C 1
ATOM 1422 O O . ALA A 1 190 ? -0.907 -1.533 -18.534 1.00 94.56 190 ALA A O 1
ATOM 1423 N N . ILE A 1 191 ? -1.557 -3.660 -18.337 1.00 95.81 191 ILE A N 1
ATOM 1424 C CA . ILE A 1 191 ? -0.641 -4.170 -19.361 1.00 95.81 191 ILE A CA 1
ATOM 1425 C C . ILE A 1 191 ? -1.443 -4.946 -20.399 1.00 95.81 191 ILE A C 1
ATOM 1427 O O . ILE A 1 191 ? -2.138 -5.902 -20.057 1.00 95.81 191 ILE A O 1
ATOM 1431 N N . SER A 1 192 ? -1.326 -4.542 -21.662 1.00 95.94 192 SER A N 1
ATOM 1432 C CA . SER A 1 192 ? -1.792 -5.307 -22.821 1.00 95.94 192 SER A CA 1
ATOM 1433 C C . SER A 1 192 ? -0.604 -5.897 -23.586 1.00 95.94 192 SER A C 1
ATOM 1435 O O . SER A 1 192 ? 0.525 -5.433 -23.438 1.00 95.94 192 SER A O 1
ATOM 1437 N N . LEU A 1 193 ? -0.842 -6.937 -24.386 1.00 95.94 193 LEU A N 1
ATOM 1438 C CA . LEU A 1 193 ? 0.181 -7.604 -25.200 1.00 95.94 193 LEU A CA 1
ATOM 1439 C C . LEU A 1 193 ? -0.154 -7.420 -26.682 1.00 95.94 193 LEU A C 1
ATOM 1441 O O . LEU A 1 193 ? -1.206 -7.884 -27.117 1.00 95.94 193 LEU A O 1
ATOM 1445 N N . ASP A 1 194 ? 0.715 -6.736 -27.435 1.00 92.50 194 ASP A N 1
ATOM 1446 C CA . ASP A 1 194 ? 0.609 -6.612 -28.900 1.00 92.50 194 ASP A CA 1
ATOM 1447 C C . ASP A 1 194 ? 1.930 -6.157 -29.571 1.00 92.50 194 ASP A C 1
ATOM 1449 O O . ASP A 1 194 ? 2.232 -4.954 -29.611 1.00 92.50 194 ASP A O 1
ATOM 1453 N N . PRO A 1 195 ? 2.734 -7.092 -30.111 1.00 92.94 195 PRO A N 1
ATOM 1454 C CA . PRO A 1 195 ? 2.919 -8.436 -29.555 1.00 92.94 195 PRO A CA 1
ATOM 1455 C C . PRO A 1 195 ? 3.687 -8.379 -28.218 1.00 92.94 195 PRO A C 1
ATOM 1457 O O . PRO A 1 195 ? 3.632 -9.301 -27.410 1.00 92.94 195 PRO A O 1
ATOM 1460 N N . TYR A 1 196 ? 4.374 -7.262 -27.963 1.00 96.62 196 TYR A N 1
ATOM 1461 C CA . TYR A 1 196 ? 5.105 -6.971 -26.736 1.00 96.62 196 TYR A CA 1
ATOM 1462 C C . TYR A 1 196 ? 4.218 -6.260 -25.698 1.00 96.62 196 TYR A C 1
ATOM 1464 O O . TYR A 1 196 ? 3.181 -5.693 -26.066 1.00 96.62 196 TYR A O 1
ATOM 1472 N N . PRO A 1 197 ? 4.610 -6.261 -24.409 1.00 96.62 197 PRO A N 1
ATOM 1473 C CA . PRO A 1 197 ? 3.902 -5.536 -23.360 1.00 96.62 197 PRO A CA 1
ATOM 1474 C C . PRO A 1 197 ? 3.770 -4.038 -23.661 1.00 96.62 197 PRO A C 1
ATOM 1476 O O . PRO A 1 197 ? 4.751 -3.362 -23.973 1.00 96.62 197 PRO A O 1
ATOM 1479 N N . ARG A 1 198 ? 2.556 -3.509 -23.513 1.00 94.94 198 ARG A N 1
ATOM 1480 C CA . ARG A 1 198 ? 2.235 -2.080 -23.576 1.00 94.94 198 ARG A CA 1
ATOM 1481 C C . ARG A 1 198 ? 1.586 -1.656 -22.270 1.00 94.94 198 ARG A C 1
ATOM 1483 O O . ARG A 1 198 ? 0.672 -2.319 -21.787 1.00 94.94 198 ARG A O 1
ATOM 1490 N N . PHE A 1 199 ? 2.046 -0.543 -21.713 1.00 93.12 199 PHE A N 1
ATOM 1491 C CA . PHE A 1 199 ? 1.666 -0.102 -20.374 1.00 93.12 199 PHE A CA 1
ATOM 1492 C C . PHE A 1 199 ? 0.676 1.056 -20.446 1.00 93.12 199 PHE A C 1
ATOM 1494 O O . PHE A 1 199 ? 0.954 2.100 -21.029 1.00 93.12 199 PHE A O 1
ATOM 1501 N N . GLY A 1 200 ? -0.497 0.847 -19.862 1.00 92.19 200 GLY A N 1
ATOM 1502 C CA . GLY A 1 200 ? -1.587 1.806 -19.809 1.00 92.19 200 GLY A CA 1
ATOM 1503 C C . GLY A 1 200 ? -1.456 2.816 -18.672 1.00 92.19 200 GLY A C 1
ATOM 1504 O O . GLY A 1 200 ? -0.617 2.709 -17.772 1.00 92.19 200 GLY A O 1
ATOM 1505 N N . ASN A 1 201 ? -2.361 3.793 -18.690 1.00 90.75 201 ASN A N 1
ATOM 1506 C CA . ASN A 1 201 ? -2.377 4.898 -17.731 1.00 90.75 201 ASN A CA 1
ATOM 1507 C C . ASN A 1 201 ? -2.663 4.459 -16.288 1.00 90.75 201 ASN A C 1
ATOM 1509 O O . ASN A 1 201 ? -2.192 5.119 -15.360 1.00 90.75 201 ASN A O 1
ATOM 1513 N N . ASP A 1 202 ? -3.344 3.328 -16.099 1.00 91.88 202 ASP A N 1
ATOM 1514 C CA . ASP A 1 202 ? -3.688 2.784 -14.779 1.00 91.88 202 ASP A CA 1
ATOM 1515 C C . ASP A 1 202 ? -2.483 2.196 -14.028 1.00 91.88 202 ASP A C 1
ATOM 1517 O O . ASP A 1 202 ? -2.563 1.920 -12.831 1.00 91.88 202 ASP A O 1
ATOM 1521 N N . CYS A 1 203 ? -1.338 2.014 -14.701 1.00 92.50 203 CYS A N 1
ATOM 1522 C CA . CYS A 1 203 ? -0.107 1.564 -14.055 1.00 92.50 203 CYS A CA 1
ATOM 1523 C C . CYS A 1 203 ? 0.216 2.504 -12.892 1.00 92.50 203 CYS A C 1
ATOM 1525 O O . CYS A 1 203 ? 0.231 3.705 -13.092 1.00 92.50 203 CYS A O 1
ATOM 1527 N N . PHE A 1 204 ? 0.509 2.015 -11.693 1.00 92.56 204 PHE A N 1
ATOM 1528 C CA . PHE A 1 204 ? 0.876 2.882 -10.563 1.00 92.56 204 PHE A CA 1
ATOM 1529 C C . PHE A 1 204 ? 2.345 2.760 -10.162 1.00 92.56 204 PHE A C 1
ATOM 1531 O O . PHE A 1 204 ? 2.695 3.013 -9.015 1.00 92.56 204 PHE A O 1
ATOM 1538 N N . ALA A 1 205 ? 3.206 2.380 -11.115 1.00 91.25 205 ALA A N 1
ATOM 1539 C CA . ALA A 1 205 ? 4.650 2.282 -10.900 1.00 91.25 205 ALA A CA 1
ATOM 1540 C C . ALA A 1 205 ? 5.023 1.338 -9.733 1.00 91.25 205 ALA A C 1
ATOM 1542 O O . ALA A 1 205 ? 5.909 1.623 -8.938 1.00 91.25 205 ALA A O 1
ATOM 1543 N N . CYS A 1 206 ? 4.340 0.188 -9.624 1.00 92.38 206 CYS A N 1
ATOM 1544 C CA . CYS A 1 206 ? 4.707 -0.857 -8.655 1.00 92.38 206 CYS A CA 1
ATOM 1545 C C . CYS A 1 206 ? 5.935 -1.672 -9.057 1.00 92.38 206 CYS A C 1
ATOM 1547 O O . CYS A 1 206 ? 6.489 -2.394 -8.233 1.00 92.38 206 CYS A O 1
ATOM 1549 N N . TRP A 1 207 ? 6.298 -1.610 -10.342 1.00 91.62 207 TRP A N 1
ATOM 1550 C CA . TRP A 1 207 ? 7.444 -2.290 -10.947 1.00 91.62 207 TRP A CA 1
ATOM 1551 C C . TRP A 1 207 ? 7.498 -3.813 -10.787 1.00 91.62 207 TRP A C 1
ATOM 1553 O O . TRP A 1 207 ? 8.480 -4.442 -11.175 1.00 91.62 207 TRP A O 1
ATOM 1563 N N . SER A 1 208 ? 6.416 -4.431 -10.305 1.00 93.31 208 SER A N 1
ATOM 1564 C CA . SER A 1 208 ? 6.306 -5.886 -10.196 1.00 93.31 208 SER A CA 1
ATOM 1565 C C . SER A 1 208 ? 6.598 -6.566 -11.535 1.00 93.31 208 SER A C 1
ATOM 1567 O O . SER A 1 208 ? 7.364 -7.520 -11.566 1.00 93.31 208 SER A O 1
ATOM 1569 N N . CYS A 1 209 ? 6.102 -6.005 -12.644 1.00 95.31 209 CYS A N 1
ATOM 1570 C CA . CYS A 1 209 ? 6.371 -6.497 -13.995 1.00 95.31 209 CYS A CA 1
ATOM 1571 C C . CYS A 1 209 ? 7.870 -6.622 -14.319 1.00 95.31 209 CYS A C 1
ATOM 1573 O O . CYS A 1 209 ? 8.274 -7.650 -14.854 1.00 95.31 209 CYS A O 1
ATOM 1575 N N . ALA A 1 210 ? 8.689 -5.628 -13.959 1.00 94.69 210 ALA A N 1
ATOM 1576 C CA . ALA A 1 210 ? 10.136 -5.678 -14.158 1.00 94.69 210 ALA A CA 1
ATOM 1577 C C . ALA A 1 210 ? 10.782 -6.753 -13.278 1.00 94.69 210 ALA A C 1
ATOM 1579 O O . ALA A 1 210 ? 11.594 -7.541 -13.749 1.00 94.69 210 ALA A O 1
ATOM 1580 N N . ARG A 1 211 ? 10.358 -6.838 -12.013 1.00 93.81 211 ARG A N 1
ATOM 1581 C CA . ARG A 1 211 ? 10.903 -7.783 -11.029 1.00 93.81 211 ARG A CA 1
ATOM 1582 C C . ARG A 1 211 ? 10.619 -9.251 -11.358 1.00 93.81 211 ARG A C 1
ATOM 1584 O O . ARG A 1 211 ? 11.438 -10.102 -11.037 1.00 93.81 211 ARG A O 1
ATOM 1591 N N . ILE A 1 212 ? 9.459 -9.553 -11.937 1.00 95.69 212 ILE A N 1
ATOM 1592 C CA . ILE A 1 212 ? 9.033 -10.935 -12.223 1.00 95.69 212 ILE A CA 1
ATOM 1593 C C . ILE A 1 212 ? 9.370 -11.394 -13.645 1.00 95.69 212 ILE A C 1
ATOM 1595 O O . 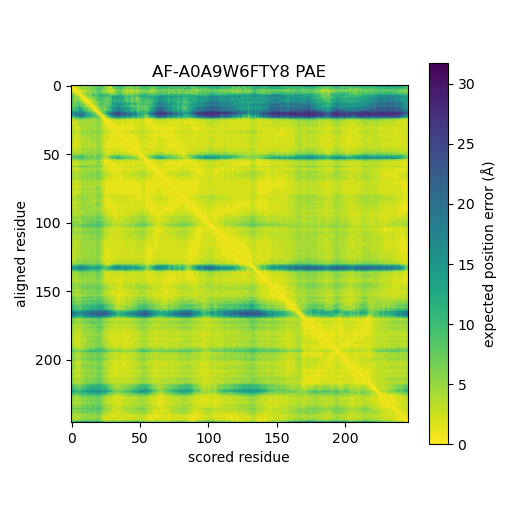ILE A 1 212 ? 9.078 -12.536 -13.991 1.00 95.69 212 ILE A O 1
ATOM 1599 N N . CYS A 1 213 ? 9.908 -10.515 -14.496 1.00 97.12 213 CYS A N 1
ATOM 1600 C CA . CYS A 1 213 ? 10.217 -10.866 -15.876 1.00 97.12 213 CYS A CA 1
ATOM 1601 C C . CYS A 1 213 ? 11.390 -11.864 -15.910 1.00 97.12 213 CYS A C 1
ATOM 1603 O O . CYS A 1 213 ? 12.498 -11.480 -15.540 1.00 97.12 213 CYS A O 1
ATOM 1605 N N . PRO A 1 214 ? 11.193 -13.112 -16.381 1.00 97.38 214 PRO A N 1
ATOM 1606 C CA . PRO A 1 214 ? 12.255 -14.122 -16.360 1.00 97.38 214 PRO A CA 1
ATOM 1607 C C . PRO A 1 214 ? 13.421 -13.766 -17.289 1.00 97.38 214 PRO A C 1
ATOM 1609 O O . PRO A 1 214 ? 14.568 -14.067 -16.984 1.00 97.38 214 PRO A O 1
ATOM 1612 N N . GLU A 1 215 ? 13.129 -13.060 -18.380 1.00 97.38 215 GLU A N 1
ATOM 1613 C CA . GLU A 1 215 ? 14.120 -12.642 -19.377 1.00 97.38 215 GLU A CA 1
ATOM 1614 C C . GLU A 1 215 ? 14.761 -11.289 -19.052 1.00 97.38 215 GLU A C 1
ATOM 1616 O O . GLU A 1 215 ? 15.569 -10.786 -19.826 1.00 97.38 215 GLU A O 1
ATOM 1621 N N . SER A 1 216 ? 14.355 -10.639 -17.952 1.00 95.56 216 SER A N 1
ATOM 1622 C CA . SER A 1 216 ? 14.742 -9.252 -17.641 1.00 95.56 216 SER A CA 1
ATOM 1623 C C . SER A 1 216 ? 14.492 -8.272 -18.803 1.00 95.56 216 SER A C 1
ATOM 1625 O O . SER A 1 216 ? 15.166 -7.258 -18.937 1.00 95.56 216 SER A O 1
ATOM 1627 N N . ALA A 1 217 ? 13.492 -8.562 -19.641 1.00 96.88 217 ALA A N 1
ATOM 1628 C CA . ALA A 1 217 ? 13.187 -7.796 -20.848 1.00 96.88 217 ALA A CA 1
ATOM 1629 C C . ALA A 1 217 ? 12.500 -6.452 -20.568 1.00 96.88 217 ALA A C 1
ATOM 1631 O O . ALA A 1 217 ? 12.327 -5.646 -21.475 1.00 96.88 217 ALA A O 1
ATOM 1632 N N . ILE A 1 218 ? 12.053 -6.213 -19.336 1.00 95.00 218 ILE A N 1
ATOM 1633 C CA . ILE A 1 218 ? 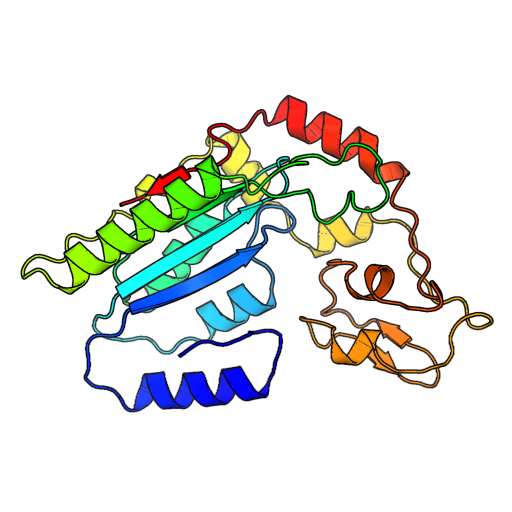11.452 -4.946 -18.926 1.00 95.00 218 ILE A CA 1
ATOM 1634 C C . ILE A 1 218 ? 12.546 -4.117 -18.253 1.00 95.00 218 ILE A C 1
ATOM 1636 O O . ILE A 1 218 ? 12.942 -4.399 -17.121 1.00 95.00 218 ILE A O 1
ATOM 1640 N N . ILE A 1 219 ? 13.032 -3.108 -18.972 1.00 90.31 219 ILE A N 1
ATOM 1641 C CA . ILE A 1 219 ? 14.184 -2.301 -18.581 1.00 90.31 219 ILE A CA 1
ATOM 1642 C C . ILE A 1 219 ? 13.727 -1.158 -17.685 1.00 90.31 219 ILE A C 1
ATOM 1644 O O . ILE A 1 219 ? 12.841 -0.375 -18.036 1.00 90.31 219 ILE A O 1
ATOM 1648 N N . LEU A 1 220 ? 14.355 -1.081 -16.516 1.00 88.19 220 LEU A N 1
ATOM 1649 C CA . LEU A 1 220 ? 14.126 -0.047 -15.525 1.00 88.19 220 LEU A CA 1
ATOM 1650 C C . LEU A 1 220 ? 15.401 0.156 -14.706 1.00 88.19 220 LEU A C 1
ATOM 1652 O O . LEU A 1 220 ? 15.878 -0.773 -14.050 1.00 88.19 220 LEU A O 1
ATOM 1656 N N . ASP A 1 221 ? 15.918 1.380 -14.727 1.00 84.81 221 ASP A N 1
ATOM 1657 C CA . ASP A 1 221 ? 17.063 1.787 -13.917 1.00 84.81 221 ASP A CA 1
ATOM 1658 C C . ASP A 1 221 ? 16.592 2.613 -12.719 1.00 84.81 221 ASP A C 1
ATOM 1660 O O . ASP A 1 221 ? 16.247 3.779 -12.868 1.00 84.81 221 ASP A O 1
ATOM 1664 N N . LEU A 1 222 ? 16.583 2.033 -11.519 1.00 83.19 222 LEU A N 1
ATOM 1665 C CA . LEU A 1 222 ? 16.228 2.762 -10.296 1.00 83.19 222 LEU A CA 1
ATOM 1666 C C . LEU A 1 222 ? 17.434 3.307 -9.527 1.00 83.19 222 LEU A C 1
ATOM 1668 O O . LEU A 1 222 ? 17.254 3.840 -8.429 1.00 83.19 222 LEU A O 1
ATOM 1672 N N . SER A 1 223 ? 18.645 3.231 -10.083 1.00 77.62 223 SER A N 1
ATOM 1673 C CA . SER A 1 223 ? 19.868 3.6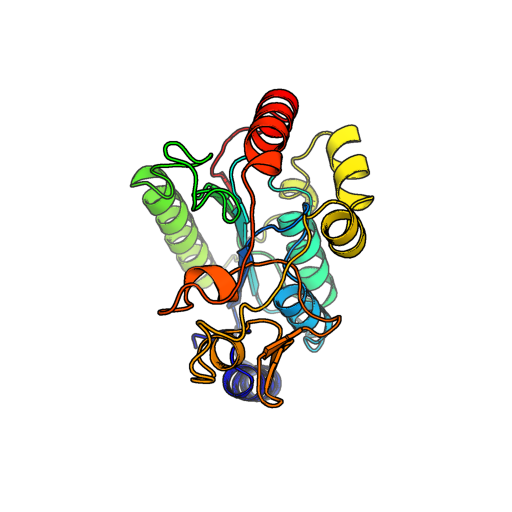72 -9.398 1.00 77.62 223 SER A CA 1
ATOM 1674 C C . SER A 1 223 ? 19.803 5.144 -8.971 1.00 77.62 223 SER A C 1
ATOM 1676 O O . SER A 1 223 ? 20.200 5.493 -7.860 1.00 77.62 223 SER A O 1
ATOM 1678 N N . SER A 1 224 ? 19.198 6.001 -9.797 1.00 77.81 224 SER A N 1
ATOM 1679 C CA . SER A 1 224 ? 19.001 7.428 -9.506 1.00 77.81 224 SER A CA 1
ATOM 1680 C C . SER A 1 224 ? 18.038 7.703 -8.344 1.00 77.81 224 SER A C 1
ATOM 1682 O O . SER A 1 224 ? 18.071 8.784 -7.753 1.00 77.81 224 SER A O 1
ATOM 1684 N N . SER A 1 225 ? 17.188 6.736 -7.987 1.00 82.31 225 SER A N 1
ATOM 1685 C CA . SER A 1 225 ? 16.211 6.880 -6.905 1.00 82.31 225 SER A CA 1
ATOM 1686 C C . SER A 1 225 ? 16.799 6.572 -5.527 1.00 82.31 225 SER A C 1
ATOM 1688 O O . SER A 1 225 ? 16.245 7.040 -4.536 1.00 82.31 225 SER A O 1
ATOM 1690 N N . ASP A 1 226 ? 17.908 5.829 -5.432 1.00 87.38 226 ASP A N 1
ATOM 1691 C CA . ASP A 1 226 ? 18.445 5.346 -4.150 1.00 87.38 226 ASP A CA 1
ATOM 1692 C C . ASP A 1 226 ? 18.785 6.503 -3.190 1.00 87.38 226 ASP A C 1
ATOM 1694 O O . ASP A 1 226 ? 18.156 6.663 -2.139 1.00 87.38 226 ASP A O 1
ATOM 1698 N N . GLU A 1 227 ? 19.712 7.385 -3.580 1.00 89.19 227 GLU A N 1
ATOM 1699 C CA . GLU A 1 227 ? 20.135 8.491 -2.711 1.00 89.19 227 GLU A CA 1
ATOM 1700 C C . GLU A 1 227 ? 18.981 9.464 -2.421 1.00 89.19 227 GLU A C 1
ATOM 1702 O O . GLU A 1 227 ? 18.874 10.007 -1.320 1.00 89.19 227 GLU A O 1
ATOM 1707 N N . HIS A 1 228 ? 18.060 9.648 -3.370 1.00 89.81 228 HIS A N 1
ATOM 1708 C CA . HIS A 1 228 ? 16.865 10.459 -3.155 1.00 89.81 228 HIS A CA 1
ATOM 1709 C C . HIS A 1 228 ? 15.959 9.870 -2.059 1.00 89.81 228 HIS A C 1
ATOM 1711 O O . HIS A 1 228 ? 15.582 10.581 -1.122 1.00 89.81 228 HIS A O 1
ATOM 1717 N N . LEU A 1 229 ? 15.659 8.569 -2.125 1.00 92.81 229 LEU A N 1
ATOM 1718 C CA . LEU A 1 229 ? 14.852 7.868 -1.121 1.00 92.81 229 LEU A CA 1
ATOM 1719 C C . LEU A 1 229 ? 15.526 7.901 0.256 1.00 92.81 229 LEU A C 1
ATOM 1721 O O . LEU A 1 229 ? 14.858 8.173 1.257 1.00 92.81 229 LEU A O 1
ATOM 1725 N N . ARG A 1 230 ? 16.849 7.704 0.323 1.00 94.44 230 ARG A N 1
ATOM 1726 C CA . ARG A 1 230 ? 17.611 7.792 1.582 1.00 94.44 230 ARG A CA 1
ATOM 1727 C C . ARG A 1 230 ? 17.56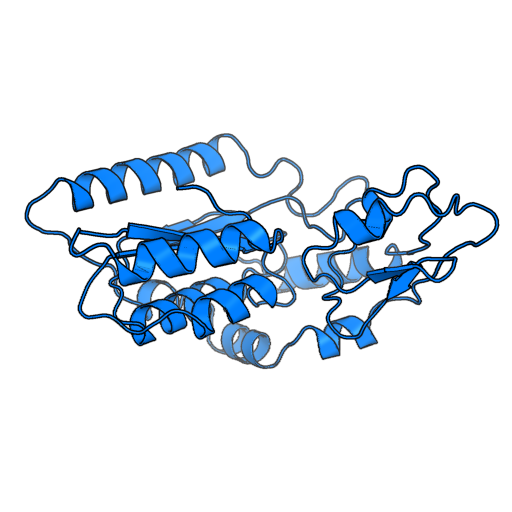5 9.189 2.189 1.00 94.44 230 ARG A C 1
ATOM 1729 O O . ARG A 1 230 ? 17.367 9.314 3.397 1.00 94.44 230 ARG A O 1
ATOM 1736 N N . ASN A 1 231 ? 17.718 10.235 1.379 1.00 94.69 231 ASN A N 1
ATOM 1737 C CA . ASN A 1 231 ? 17.603 11.618 1.842 1.00 94.69 231 ASN A CA 1
ATOM 1738 C C . ASN A 1 231 ? 16.213 11.902 2.419 1.00 94.69 231 ASN A C 1
ATOM 1740 O O . ASN A 1 231 ? 16.115 12.425 3.530 1.00 94.69 231 ASN A O 1
ATOM 1744 N N . MET A 1 232 ? 15.149 11.488 1.727 1.00 93.94 232 MET A N 1
ATOM 1745 C CA . MET A 1 232 ? 13.782 11.637 2.236 1.00 93.94 232 MET A CA 1
ATOM 1746 C C . MET A 1 232 ? 13.554 10.853 3.530 1.00 93.94 232 MET A C 1
ATOM 1748 O O . MET A 1 232 ? 12.955 11.383 4.461 1.00 93.94 232 MET A O 1
ATOM 1752 N N . ALA A 1 233 ? 14.056 9.620 3.633 1.00 95.88 233 ALA A N 1
ATOM 1753 C CA . ALA A 1 233 ? 13.944 8.827 4.856 1.00 95.88 233 ALA A CA 1
ATOM 1754 C C . ALA A 1 233 ? 14.638 9.511 6.048 1.00 95.88 233 ALA A C 1
ATOM 1756 O O . ALA A 1 233 ? 14.053 9.600 7.127 1.00 95.88 233 ALA A O 1
ATOM 1757 N N . ARG A 1 234 ? 15.847 10.062 5.846 1.00 95.69 234 ARG A N 1
ATOM 1758 C CA . ARG A 1 234 ? 16.577 10.830 6.874 1.00 95.69 234 ARG A CA 1
ATOM 1759 C C . ARG A 1 234 ? 15.824 12.097 7.292 1.00 95.69 234 ARG A C 1
ATOM 1761 O O . ARG A 1 234 ? 15.814 12.425 8.472 1.00 95.69 234 ARG A O 1
ATOM 1768 N N . GLN A 1 235 ? 15.198 12.794 6.345 1.00 93.75 235 GLN A N 1
ATOM 1769 C CA . GLN A 1 235 ? 14.410 14.003 6.617 1.00 93.75 235 GLN A CA 1
ATOM 1770 C C . GLN A 1 235 ? 13.108 13.696 7.363 1.00 93.75 235 GLN A C 1
ATOM 1772 O O . GLN A 1 235 ? 12.760 14.389 8.315 1.00 93.75 235 GLN A O 1
ATOM 1777 N N . ASN A 1 236 ? 12.391 12.655 6.942 1.00 94.19 236 ASN A N 1
ATOM 1778 C CA . ASN A 1 236 ? 11.113 12.283 7.539 1.00 94.19 236 ASN A CA 1
ATOM 1779 C C . ASN A 1 236 ? 11.284 11.659 8.925 1.00 94.19 236 ASN A C 1
ATOM 1781 O O . ASN A 1 236 ? 10.439 11.895 9.792 1.00 94.19 236 ASN A O 1
ATOM 1785 N N . HIS A 1 237 ? 12.336 10.846 9.096 1.00 93.06 237 HIS A N 1
ATOM 1786 C CA . HIS A 1 237 ? 12.712 10.133 10.324 1.00 93.06 237 HIS A CA 1
ATOM 1787 C C . HIS A 1 237 ? 11.506 9.556 11.074 1.00 93.06 237 HIS A C 1
ATOM 1789 O O . HIS A 1 237 ? 11.349 9.729 12.285 1.00 93.06 237 HIS A O 1
ATOM 1795 N N . GLU A 1 238 ? 10.592 8.932 10.328 1.00 94.94 238 GLU A N 1
ATOM 1796 C CA . GLU A 1 238 ? 9.294 8.546 10.863 1.00 94.94 238 GLU A CA 1
ATOM 1797 C C . GLU A 1 238 ? 9.428 7.402 11.870 1.00 94.94 238 GLU A C 1
ATOM 1799 O O . GLU A 1 238 ? 9.997 6.350 11.577 1.00 94.94 238 GLU A O 1
ATOM 1804 N N . LYS A 1 239 ? 8.874 7.616 13.067 1.00 94.12 239 LYS A N 1
ATOM 1805 C CA . LYS A 1 239 ? 8.858 6.650 14.164 1.00 94.12 239 LYS A CA 1
ATOM 1806 C C . LYS A 1 239 ? 7.473 6.589 14.827 1.00 94.12 239 LYS A C 1
ATOM 1808 O O . LYS A 1 239 ? 6.768 7.596 14.814 1.00 94.12 239 LYS A O 1
ATOM 1813 N N . PRO A 1 240 ? 7.108 5.449 15.439 1.00 96.38 240 PRO A N 1
ATOM 1814 C CA . PRO A 1 240 ? 7.798 4.161 15.322 1.00 96.38 240 PRO A CA 1
ATOM 1815 C C . PRO A 1 240 ? 7.643 3.568 13.902 1.00 96.38 240 PRO A C 1
ATOM 1817 O O . PRO A 1 240 ? 6.732 3.977 13.175 1.00 96.38 240 PRO A O 1
ATOM 1820 N N . PRO A 1 241 ? 8.541 2.653 13.485 1.00 96.19 241 PRO A N 1
ATOM 1821 C CA . PRO A 1 241 ? 8.493 2.037 12.160 1.00 96.19 241 PRO A CA 1
ATOM 1822 C C . PRO A 1 241 ? 7.231 1.179 11.968 1.00 96.19 241 PRO A C 1
ATOM 1824 O O . PRO A 1 241 ? 6.475 1.379 11.017 1.00 96.19 241 PRO A O 1
ATOM 1827 N N . THR A 1 242 ? 6.952 0.308 12.937 1.00 98.31 242 THR A N 1
ATOM 1828 C CA . THR A 1 242 ? 5.692 -0.431 13.058 1.00 98.31 242 THR A CA 1
ATOM 1829 C C . THR A 1 242 ? 4.885 0.109 14.229 1.00 98.31 242 THR A C 1
ATOM 1831 O O . THR A 1 242 ? 5.428 0.412 15.293 1.00 98.31 242 THR A O 1
ATOM 1834 N N . GLN A 1 243 ? 3.580 0.261 14.025 1.00 98.12 243 GLN A N 1
ATOM 1835 C CA . GLN A 1 243 ? 2.636 0.712 15.038 1.00 98.12 243 GLN A CA 1
ATOM 1836 C C . GLN A 1 243 ? 1.291 0.032 14.839 1.00 98.12 243 GLN A C 1
ATOM 1838 O O . GLN A 1 243 ? 0.756 0.022 13.730 1.00 98.12 243 GLN A O 1
ATOM 1843 N N . ILE A 1 244 ? 0.728 -0.471 15.932 1.00 98.25 244 ILE A N 1
ATOM 1844 C CA . ILE A 1 244 ? -0.649 -0.956 15.990 1.00 98.25 244 ILE A CA 1
ATOM 1845 C C . ILE A 1 244 ? -1.507 0.026 16.786 1.00 98.25 244 ILE A C 1
ATOM 1847 O O . ILE A 1 244 ? -1.026 0.684 17.709 1.00 98.25 244 ILE A O 1
ATOM 1851 N N . PHE A 1 245 ? -2.778 0.111 16.418 1.00 97.56 245 PHE A N 1
ATOM 1852 C CA . PHE A 1 245 ? -3.788 0.959 17.041 1.00 97.56 245 PHE A CA 1
ATOM 1853 C C . PHE A 1 245 ? -4.958 0.059 17.424 1.00 97.56 245 PHE A C 1
ATOM 1855 O O . PHE A 1 245 ? -5.450 -0.683 16.574 1.00 97.56 245 PHE A O 1
ATOM 1862 N N . PHE A 1 246 ? -5.385 0.082 18.681 1.00 88.38 246 PHE A N 1
ATOM 1863 C CA . PHE A 1 246 ? -6.470 -0.745 19.208 1.00 88.38 246 PHE A CA 1
ATOM 1864 C C . PHE A 1 246 ? -7.064 -0.085 20.453 1.00 88.38 246 PHE A C 1
ATOM 1866 O O . PHE A 1 246 ? -6.400 0.790 21.045 1.00 88.38 246 PHE A O 1
#

Foldseek 3Di:
DDADLLDPVRLVVVVVVLPPDPDAAEAEAEAEADLQAGAPSRVVSLLPRAADAEHAYEYEYEYALLHNHCHQLVSVVSQVVSNHFYLKYKYFYAFHLLCPVPPDTRRPCPPDPVSVVQVVVLVVSSVVLVPDPHNDGDDSVVSVPADPVRNVVSVPTDLVVVVVVFDDKDFQPVQDPQPCPLCSRQSQNQWDPPPHTDGHPSRSPSCVSCVPRPSNRIDGDCVVVRVVSVVSSVVRVDPDNMDMTD

Sequence (246 aa):
MKCDLARKDDLKAISKTFIEDEKSLCLWVASPVYVDHAVPPVEAFLRGLPSRKGGYAVPFVTWGGVSSGVALLEMGQMLEEKGFLLLGAAKVVATHSSMWQCEQPLGMGHPDENDDAAVKSLVDQVLAKLAGEQRSPISLSVLDYLPPERKSAAQGKNIGMAKKMHPEFGVDASLCTQCGICAENCPAHAISLDPYPRFGNDCFACWSCARICPESAIILDLSSSDEHLRNMARQNHEKPPTQIFF

Secondary structure (DSSP, 8-state):
----TTSHHHHHHHHHHHHH--S--EEEEEEEEETTEE-HHHHHHHHHSPP-S--EEEEEEEE-SS--TTHHHHHHHHHHHTTPEE--EEEEE---GGGTTSSS-TTTT-S-HHHHHHHHHHHHHHHHHHHSS---PPPGGGG--S-HHHHHHHHT--HHHHHHHSPP-EE-TTT-----HHHHT-TT--EEESSSEEE-TT--S--HHHHH-TT--EE---HHHHHHHHHHHHHH--S-SSEEE-

Solvent-accessible surface area (backbone atoms only — not comparable to full-atom values): 13921 Å² total; per-residue (Å²): 138,88,71,52,82,58,38,77,69,42,55,57,56,48,57,53,60,71,72,72,54,94,63,93,47,70,48,76,47,73,32,54,42,51,66,23,26,50,37,66,62,50,50,52,49,51,72,65,51,75,71,46,96,54,46,34,29,31,46,34,29,37,19,30,61,40,58,58,53,46,21,60,34,52,50,44,49,47,38,44,78,28,33,33,40,35,45,31,36,34,41,35,39,19,48,22,77,82,31,79,89,48,94,78,32,49,35,64,79,34,64,37,75,67,49,51,49,48,55,50,51,50,51,55,53,38,51,51,31,70,74,42,93,70,65,72,56,50,64,71,70,73,52,64,74,62,57,69,69,59,44,53,57,26,71,73,49,44,61,75,62,52,59,75,73,51,66,80,71,49,72,42,73,91,48,49,80,61,80,52,64,44,38,78,68,28,55,58,65,24,42,49,73,74,80,49,82,44,81,44,87,62,50,75,82,72,56,56,46,40,75,69,36,90,63,56,18,42,45,69,72,54,73,82,47,51,68,56,50,52,51,46,19,67,73,54,61,66,73,71,63,54,48,72,45,108

pLDDT: mean 91.01, std 9.7, range [55.22, 98.69]

Organism: NCBI:txid40218

Nearest PDB structures (foldseek):
  1e5d-assembly1_B  TM=7.498E-01  e=1.598E-02  Megalodesulfovibrio gigas
  7r2o-assembly1_A  TM=6.977E-01  e=5.148E-02  Escherichia coli K-12
  7qw4-assembly16_P  TM=5.782E-01  e=6.585E-02  Paracoccus denitrificans PD1222
  2zu9-assembly1_B  TM=3.257E-01  e=4.899E+00  Pyrococcus horikoshii

InterPro domains:
  IPR017896 4Fe-4S ferredoxin-type, iron-sulphur binding domain [PF00037] (171-192)
  IPR017896 4Fe-4S ferredoxin-type, iron-sulphur binding domain [PS51379] (167-196)
  IPR017900 4Fe-4S ferredoxin, iron-sulphur binding, conserved site [PS00198] (176-187)
  IPR017900 4Fe-4S ferredoxin, iron-sulphur binding, conserved site [PS00198] (203-214)
  IPR029039 Flavoprotein-like superfamily [SSF52218] (28-130)
  IPR047964 Polyferredoxin EFR1-like [NF038196] (22-220)
  IPR050572 Iron-Sulfur Ferredoxin [PTHR43687] (122-229)

Radius of gyration: 19.17 Å; Cα contacts (8 Å, |Δi|>4): 412; chains: 1; bounding box: 50×35×54 Å